Protein AF-A0A951ACQ2-F1 (afdb_monomer)

Sequence (266 aa):
MRLAGVAEAKELLHEEIKTLSSIRRDLLEQYFRAQEPIERFRLKRDLDELAGQLRQIHVGRKALDYVEETQPSSTLPAISAHWLDKFNELARASNEPWREELLARALAQEARSPGSVVPRALWFLGTFEKHIFEAFSTLLDLSCFVGGPLMIPKSGSYIKIPIPGKGPLAIGNLIHQLQDVALIAHAVGSFRMLRKGQPHKISYHKLRAEVTFTDRDYDAYGLLYTSVGLSISRFYQPTENPLGRRICDEFIASLEKIPNCKVKRL

Mean predicted aligned error: 6.13 Å

pLDDT: mean 90.5, std 9.64, range [40.88, 97.69]

Solvent-accessible surface area (backbone atoms only — not comparable to full-atom values): 14537 Å² total; per-residue (Å²): 115,62,68,54,50,53,50,50,49,47,50,52,50,48,52,49,50,51,53,54,52,50,53,48,52,54,49,51,54,47,43,73,67,49,81,50,69,68,58,34,52,52,43,50,53,54,50,53,52,51,53,19,52,50,38,28,50,50,3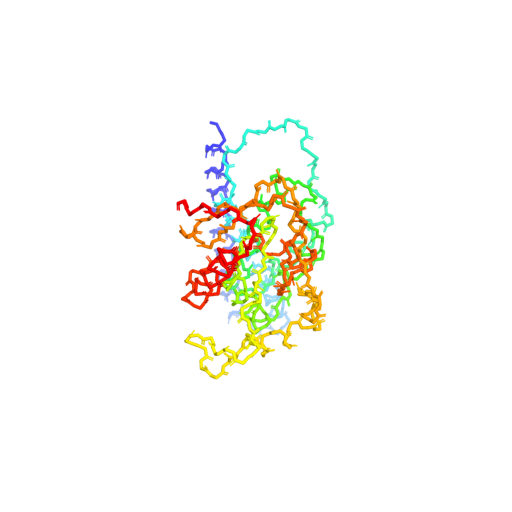0,55,52,53,11,63,77,62,56,70,97,66,83,77,70,96,76,72,66,76,68,55,65,70,57,51,52,52,48,49,58,46,38,30,44,96,65,55,74,72,40,40,52,35,50,10,42,46,52,24,47,26,73,74,37,50,81,70,61,49,69,70,39,55,48,48,58,62,64,58,51,68,70,56,48,53,37,50,50,54,52,50,23,35,32,24,34,57,65,56,71,63,28,36,63,62,70,73,74,51,50,73,40,62,39,88,96,53,68,88,44,21,51,39,57,38,51,61,68,36,55,89,71,53,35,48,42,63,62,84,83,32,61,44,78,45,56,45,77,41,80,27,52,33,37,45,95,84,49,37,34,40,37,32,28,69,82,50,66,42,75,50,42,22,39,39,54,24,76,54,28,56,59,46,51,71,52,54,78,73,52,95,35,76,66,20,52,48,45,48,50,53,43,53,57,54,46,62,70,3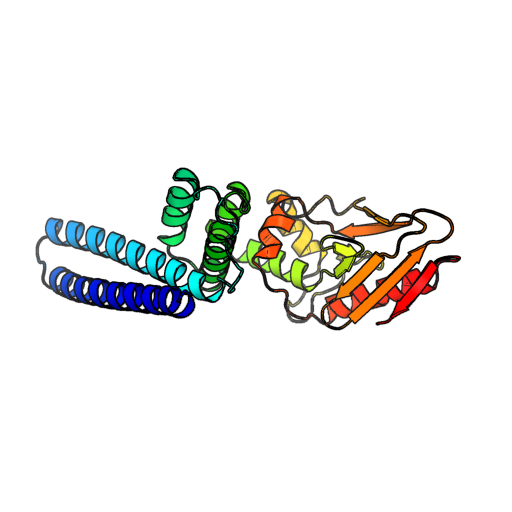9,84,62,39,49,70,45,81,99

Radius of gyration: 23.4 Å; Cα contacts (8 Å, |Δi|>4): 360; chains: 1; bounding box: 51×32×77 Å

Secondary structure (DSSP, 8-state):
-HHHHHHHHHHHHHHHHHHHHHHHHHHHHHHHH--SHHHHHHHHHHHHHHHHHHHHHHHHHHHTTS---PPPPTTPPPPPHHHHHHHHHHHHS---HHHHHHHHHHHHHHHHSTT-S-HHHHHHHHH--HHHHHHHHHHHHT-EEESSSEEEE--S-GGGPBPTTSTT-BHHHHHHHHGGGT-B--TTT-EEEE-TTSEEEEEETTEEEEEEESSS-EEEEEEEB-HHHHHHHTTS-PPP-HHHHHHHHHHHHHHHTSTTEEEEE-

Foldseek 3Di:
DVVCVLVVVLVVLVVVLVVLVVVLVVLVVVLVVDPDPVSVVVSVVVNLVSLLVSQLSVLQSLLSVVQDPDDDPPDADDADPVLVVLLSVLSSDPDDPVLSLLSSVLVNVCVRHPPLQPSLLSVCSSDDDPVLVVLLLLVLLLWKAKLHFTWQFDPDPQLQPDFPPPPRDGNVNSCVSCVVVQFKDDLPPDWDKDAAPDWGWIDDVVWIKIKHAHPGIDTGRGIGTDPSNRSSSVSDDHDHGPNSVVSSVSSLVVQVPDPRMDMDID

Structure (mmCIF, N/CA/C/O backbone):
data_AF-A0A951ACQ2-F1
#
_entry.id   AF-A0A951ACQ2-F1
#
loop_
_atom_site.group_PDB
_atom_site.id
_atom_site.type_symbol
_atom_site.label_atom_id
_atom_site.label_alt_id
_atom_site.label_comp_id
_atom_site.label_asym_id
_atom_site.label_entity_id
_atom_site.label_seq_id
_atom_site.pdbx_PDB_ins_code
_atom_site.Cartn_x
_atom_site.Cartn_y
_atom_site.Cartn_z
_atom_site.occupancy
_atom_site.B_iso_or_equiv
_atom_site.auth_seq_id
_atom_site.auth_comp_id
_atom_site.auth_asym_id
_atom_site.auth_atom_id
_atom_site.pdbx_PDB_model_num
ATOM 1 N N . MET A 1 1 ? -25.597 16.914 -6.050 1.00 40.88 1 MET A N 1
ATOM 2 C CA . MET A 1 1 ? -26.367 15.866 -5.338 1.00 40.88 1 MET A CA 1
ATOM 3 C C . MET A 1 1 ? -25.491 14.832 -4.616 1.00 40.88 1 MET A C 1
ATOM 5 O O . MET A 1 1 ? -25.778 14.587 -3.461 1.00 40.88 1 MET A O 1
ATOM 9 N N . ARG A 1 2 ? -24.412 14.256 -5.186 1.00 49.88 2 ARG A N 1
ATOM 10 C CA . ARG A 1 2 ? -23.533 13.314 -4.438 1.00 49.88 2 ARG A CA 1
ATOM 11 C C . ARG A 1 2 ? -22.438 13.945 -3.574 1.00 49.88 2 ARG A C 1
ATOM 13 O O . ARG A 1 2 ? -22.100 13.344 -2.572 1.00 49.88 2 ARG A O 1
ATOM 20 N N . LEU A 1 3 ? -21.929 15.139 -3.895 1.00 50.59 3 LEU A N 1
ATOM 21 C CA . LEU A 1 3 ? -21.111 15.906 -2.939 1.00 50.59 3 LEU A CA 1
ATOM 22 C C . LEU A 1 3 ? -21.900 16.219 -1.670 1.00 50.59 3 LEU A C 1
ATOM 24 O O . LEU A 1 3 ? -21.364 16.089 -0.579 1.00 50.59 3 LEU A O 1
ATOM 28 N N . ALA A 1 4 ? -23.186 16.546 -1.837 1.00 58.28 4 ALA A N 1
ATOM 29 C CA . ALA A 1 4 ? -24.122 16.627 -0.728 1.00 58.28 4 ALA A CA 1
ATOM 30 C C . ALA A 1 4 ? -24.216 15.263 -0.031 1.00 58.28 4 ALA A C 1
ATOM 32 O O . ALA A 1 4 ? -23.920 15.211 1.141 1.00 58.28 4 ALA A O 1
ATOM 33 N N . GLY A 1 5 ? -24.409 14.146 -0.745 1.00 73.62 5 GLY A N 1
ATOM 34 C CA . GLY A 1 5 ? -24.432 12.805 -0.132 1.00 73.62 5 GLY A CA 1
ATOM 35 C C . GLY A 1 5 ? -23.143 12.340 0.580 1.00 73.62 5 GLY A C 1
ATOM 36 O O . GLY A 1 5 ? -23.228 11.685 1.611 1.00 73.62 5 GLY A O 1
ATOM 37 N N . VAL A 1 6 ? -21.943 12.659 0.077 1.00 79.00 6 VAL A N 1
ATOM 38 C CA . VAL A 1 6 ? -20.662 12.329 0.737 1.00 79.00 6 VAL A CA 1
ATOM 39 C C . VAL A 1 6 ? -20.408 13.271 1.910 1.00 79.00 6 VAL A C 1
ATOM 41 O O . VAL A 1 6 ? -19.942 12.816 2.949 1.00 79.00 6 VAL A O 1
ATOM 44 N N . ALA A 1 7 ? -20.726 14.561 1.774 1.00 80.12 7 ALA A N 1
ATOM 45 C CA . ALA A 1 7 ? -20.663 15.510 2.881 1.00 80.12 7 ALA A CA 1
ATOM 46 C C . ALA A 1 7 ? -21.677 15.145 3.976 1.00 80.12 7 ALA A C 1
ATOM 48 O O . ALA A 1 7 ? -21.301 15.053 5.133 1.00 80.12 7 ALA A O 1
ATOM 49 N N . GLU A 1 8 ? -22.915 14.822 3.610 1.00 83.50 8 GLU A N 1
ATOM 50 C CA . GLU A 1 8 ? -23.967 14.306 4.489 1.00 83.50 8 GLU A CA 1
ATOM 51 C C . GLU A 1 8 ? -23.518 13.011 5.165 1.00 83.50 8 GLU A C 1
ATOM 53 O O . GLU A 1 8 ? -23.636 12.893 6.376 1.00 83.50 8 GLU A O 1
ATOM 58 N N . ALA A 1 9 ? -22.927 12.060 4.433 1.00 84.56 9 ALA A N 1
ATOM 59 C CA . ALA A 1 9 ? -22.377 10.845 5.032 1.00 84.56 9 ALA A CA 1
ATOM 60 C C . ALA A 1 9 ? -21.224 11.148 6.003 1.00 84.56 9 ALA A C 1
ATOM 62 O O . ALA A 1 9 ? -21.146 10.536 7.067 1.00 84.56 9 ALA A O 1
ATOM 63 N N . LYS A 1 10 ? -20.340 12.102 5.678 1.00 86.50 10 LYS A N 1
ATOM 64 C CA . LYS A 1 10 ? -19.275 12.551 6.588 1.00 86.50 10 LYS A CA 1
ATOM 65 C C . LYS A 1 10 ? -19.853 13.179 7.854 1.00 86.50 10 LYS A C 1
ATOM 67 O O . LYS A 1 10 ? -19.366 12.850 8.932 1.00 86.50 10 LYS A O 1
ATOM 72 N N . GLU A 1 11 ? -20.872 14.025 7.732 1.00 88.06 11 GLU A N 1
ATOM 73 C CA . GLU A 1 11 ? -21.562 14.648 8.867 1.00 88.06 11 GLU A CA 1
ATOM 74 C C . GLU A 1 11 ? -22.292 13.604 9.720 1.00 88.06 11 GLU A C 1
ATOM 76 O O . GLU A 1 11 ? -22.114 13.580 10.933 1.00 88.06 11 GLU A O 1
ATOM 81 N N . LEU A 1 12 ? -23.019 12.664 9.107 1.00 89.69 12 LEU A N 1
ATOM 82 C CA . LEU A 1 12 ? -23.681 11.567 9.820 1.00 89.69 12 LEU A CA 1
ATOM 83 C C . LEU A 1 12 ? -22.679 10.718 10.610 1.00 89.69 12 LEU A C 1
ATOM 85 O O . LEU A 1 12 ? -22.884 10.465 11.794 1.00 89.69 12 LEU A O 1
ATOM 89 N N . LEU A 1 13 ? -21.562 10.319 9.991 1.00 89.94 13 LEU A N 1
ATOM 90 C CA . LEU A 1 13 ? -20.507 9.581 10.695 1.00 89.94 13 LEU A CA 1
ATOM 91 C C . LEU A 1 13 ? -19.829 10.437 11.773 1.00 89.94 13 LEU A C 1
ATOM 93 O O . LEU A 1 13 ? -19.365 9.904 12.778 1.00 89.94 13 LEU A O 1
ATOM 97 N N . HIS A 1 14 ? -19.741 11.754 11.582 1.00 90.38 14 HIS A N 1
ATOM 98 C CA . HIS A 1 14 ? -19.182 12.662 12.578 1.00 90.38 14 HIS A CA 1
ATOM 99 C C . HIS A 1 14 ? -20.078 12.774 13.816 1.00 90.38 14 HIS A C 1
ATOM 101 O O . HIS A 1 14 ? -19.572 12.684 14.937 1.00 90.38 14 HIS A O 1
ATO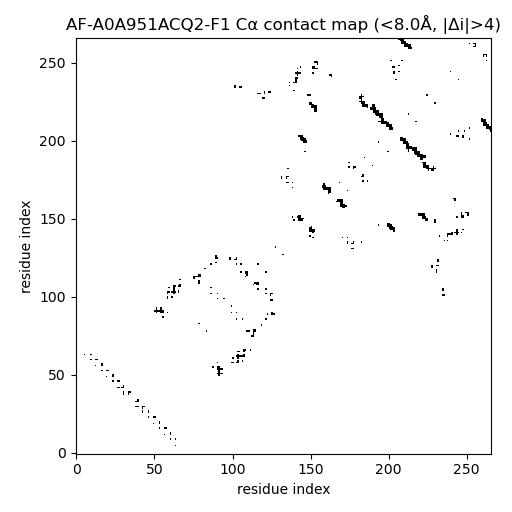M 107 N N . GLU A 1 15 ? -21.389 12.907 13.626 1.00 91.00 15 GLU A N 1
ATOM 108 C CA . GLU A 1 15 ? -22.369 12.893 14.713 1.00 91.00 15 GLU A CA 1
ATOM 109 C C . GLU A 1 15 ? -22.414 11.534 15.420 1.00 91.00 15 GLU A C 1
ATOM 111 O O . GLU A 1 15 ? -22.434 11.480 16.650 1.00 91.00 15 GLU A O 1
ATOM 116 N N . GLU A 1 16 ? -22.301 10.430 14.680 1.00 90.94 16 GLU A N 1
ATOM 117 C CA . GLU A 1 16 ? -22.199 9.092 15.272 1.00 90.94 16 GLU A CA 1
ATOM 118 C C . GLU A 1 16 ? -20.955 8.966 16.168 1.00 90.94 16 GLU A C 1
ATOM 120 O O . GLU A 1 16 ? -21.040 8.524 17.315 1.00 90.94 16 GLU A O 1
ATOM 125 N N . ILE A 1 17 ? -19.792 9.443 15.699 1.00 92.31 17 ILE A N 1
ATOM 126 C CA . ILE A 1 17 ? -18.563 9.482 16.507 1.00 92.31 17 ILE A CA 1
ATOM 127 C C . ILE A 1 17 ? -18.772 10.306 17.783 1.00 92.31 17 ILE A C 1
ATOM 129 O O . ILE A 1 17 ? -18.294 9.895 18.844 1.00 92.31 17 ILE A O 1
ATOM 133 N N . LYS A 1 18 ? -19.461 11.455 17.714 1.00 92.94 18 LYS A N 1
ATOM 134 C CA . LYS A 1 18 ? -19.750 12.285 18.897 1.00 92.94 18 LYS A CA 1
ATOM 135 C C . LYS A 1 18 ? -20.635 11.545 19.892 1.00 92.94 18 LYS A C 1
ATOM 137 O O . LYS A 1 18 ? -20.284 11.487 21.072 1.00 92.94 18 LYS A O 1
ATOM 142 N N . THR A 1 19 ? -21.726 10.945 19.421 1.00 9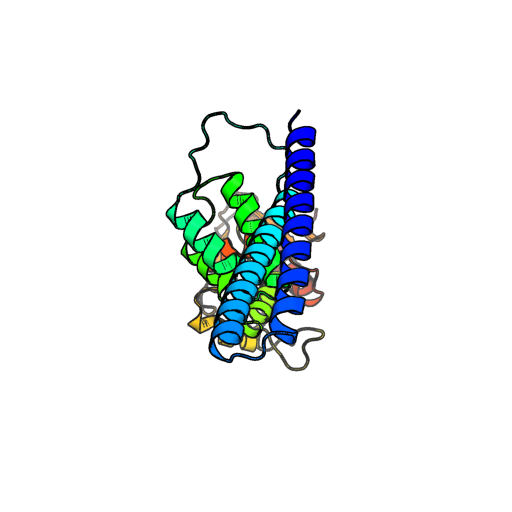4.25 19 THR A N 1
ATOM 143 C CA . THR A 1 19 ? -22.655 10.169 20.252 1.00 94.25 19 THR A CA 1
ATOM 144 C C . THR A 1 19 ? -21.933 9.027 20.960 1.00 94.25 19 THR A C 1
ATOM 146 O O . THR A 1 19 ? -21.958 8.945 22.189 1.00 94.25 19 THR A O 1
ATOM 149 N N . LEU A 1 20 ? -21.193 8.200 20.217 1.00 92.56 20 LEU A N 1
ATOM 150 C CA . LEU A 1 20 ? -20.440 7.079 20.784 1.00 92.56 20 LEU A CA 1
ATOM 151 C C . LEU A 1 20 ? -19.325 7.546 21.731 1.00 92.56 20 LEU A C 1
ATOM 153 O O . LEU A 1 20 ? -19.064 6.906 22.750 1.00 92.56 20 LEU A O 1
ATOM 157 N N . SER A 1 21 ? -18.689 8.687 21.451 1.00 91.81 21 SER A N 1
ATOM 158 C CA . SER A 1 21 ? -17.691 9.276 22.354 1.00 91.81 21 SER A CA 1
ATOM 159 C C . SER A 1 21 ? -18.312 9.757 23.667 1.00 91.81 21 SER A C 1
ATOM 161 O O . SER A 1 21 ? -17.690 9.600 24.719 1.00 91.81 21 SER A O 1
ATOM 163 N N . SER A 1 22 ? -19.536 10.296 23.630 1.00 94.31 22 SER A N 1
ATOM 164 C CA . SER A 1 22 ? -20.279 10.660 24.842 1.00 94.31 22 SER A CA 1
ATOM 165 C C . SER A 1 22 ? -20.631 9.422 25.662 1.00 94.31 22 SER A C 1
ATOM 167 O O . SER A 1 22 ? -20.295 9.368 26.841 1.00 94.31 22 SER A O 1
ATOM 169 N N . ILE A 1 23 ? -21.202 8.392 25.025 1.00 94.38 23 ILE A N 1
ATOM 170 C CA . ILE A 1 23 ? -21.530 7.116 25.684 1.00 94.38 23 ILE A CA 1
ATOM 171 C C . ILE A 1 23 ? -20.279 6.517 26.339 1.00 94.38 23 ILE A C 1
ATOM 173 O O . ILE A 1 23 ? -20.321 6.053 27.477 1.00 94.38 23 ILE A O 1
ATOM 177 N N . ARG A 1 24 ? -19.129 6.577 25.655 1.00 92.88 24 ARG A N 1
ATOM 178 C CA . ARG A 1 24 ? -17.855 6.085 26.191 1.00 92.88 24 ARG A CA 1
ATOM 179 C C . ARG A 1 24 ? -17.435 6.825 27.454 1.00 92.88 24 ARG A C 1
ATOM 181 O O . ARG A 1 24 ? -16.946 6.192 28.386 1.00 92.88 24 ARG A O 1
ATOM 188 N N . ARG A 1 25 ? -17.579 8.151 27.480 1.00 94.12 25 ARG A N 1
ATOM 189 C CA . ARG A 1 25 ? -17.263 8.959 28.663 1.00 94.12 25 ARG A CA 1
ATOM 190 C C . ARG A 1 25 ? -18.151 8.556 29.839 1.00 94.12 25 ARG A C 1
ATOM 192 O O . ARG A 1 25 ? -17.630 8.327 30.926 1.00 94.12 25 ARG A O 1
ATOM 199 N N . ASP A 1 26 ? -19.444 8.385 29.597 1.00 95.44 26 ASP A N 1
ATOM 200 C CA . ASP A 1 26 ? -20.405 8.019 30.638 1.00 95.44 26 ASP A CA 1
ATOM 201 C C . ASP A 1 26 ? -20.116 6.608 31.193 1.00 95.44 26 ASP A C 1
ATOM 203 O O . ASP A 1 26 ? -20.122 6.399 32.408 1.00 95.44 26 ASP A O 1
ATOM 207 N N . LEU A 1 27 ? -19.760 5.648 30.330 1.00 93.81 27 LEU A N 1
ATOM 208 C CA . LEU A 1 27 ? -19.328 4.304 30.741 1.00 93.81 27 LEU A CA 1
ATOM 209 C C . LEU A 1 27 ? -18.000 4.311 31.513 1.00 93.81 27 LEU A C 1
ATOM 211 O O . LEU A 1 27 ? -17.831 3.529 32.448 1.00 93.81 27 LEU A O 1
ATOM 215 N N . LEU A 1 28 ? -17.055 5.188 31.157 1.00 93.69 28 LEU A N 1
ATOM 216 C CA . LEU A 1 28 ? -15.807 5.351 31.912 1.00 93.69 28 LEU A CA 1
ATOM 217 C C . LEU A 1 28 ? -16.083 5.862 33.327 1.00 93.69 28 LEU A C 1
ATOM 219 O O . LEU A 1 28 ? -15.511 5.344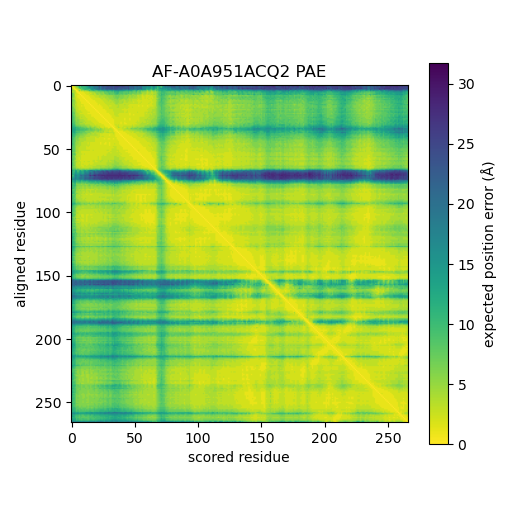 34.285 1.00 93.69 28 LEU A O 1
ATOM 223 N N . GLU A 1 29 ? -16.976 6.840 33.477 1.00 94.88 29 GLU A N 1
ATOM 224 C CA . GLU A 1 29 ? -17.381 7.332 34.796 1.00 94.88 29 GLU A CA 1
ATOM 225 C C . GLU A 1 29 ? -18.026 6.228 35.640 1.00 94.88 29 GLU A C 1
ATOM 227 O O . GLU A 1 29 ? -17.681 6.074 36.814 1.00 94.88 29 GLU A O 1
ATOM 232 N N . GLN A 1 30 ? -18.911 5.424 35.042 1.00 94.50 30 GLN A N 1
ATOM 233 C CA . GLN A 1 30 ? -19.509 4.261 35.706 1.00 94.50 30 GLN A CA 1
ATOM 234 C C . GLN A 1 30 ? -18.441 3.244 36.124 1.00 94.50 30 GLN A C 1
ATOM 236 O O . GLN A 1 30 ? -18.437 2.794 37.267 1.00 94.50 30 GLN A O 1
ATOM 241 N N . TYR A 1 31 ? -17.476 2.947 35.248 1.00 93.38 31 TYR A N 1
ATOM 242 C CA . TYR A 1 31 ? -16.394 1.999 35.526 1.00 93.38 31 TYR A CA 1
ATOM 243 C C . TYR A 1 31 ? -15.546 2.405 36.738 1.00 93.38 31 TYR A C 1
ATOM 245 O O . TYR A 1 31 ? -15.218 1.559 37.573 1.00 93.38 31 TYR A O 1
ATOM 253 N N . PHE A 1 32 ? -15.213 3.694 36.873 1.00 93.38 32 PHE A N 1
ATOM 254 C CA . PHE A 1 32 ? -14.439 4.186 38.018 1.00 93.38 32 PHE A CA 1
ATOM 255 C C . PHE A 1 32 ? -15.240 4.224 39.325 1.00 93.38 32 PHE A C 1
ATOM 257 O O . PHE A 1 32 ? -14.650 4.104 40.399 1.00 93.38 32 PHE A O 1
ATOM 264 N N . ARG A 1 33 ? -16.569 4.372 39.249 1.00 94.81 33 ARG A N 1
ATOM 265 C CA . ARG A 1 33 ? -17.464 4.367 40.418 1.00 94.81 33 ARG A CA 1
ATOM 266 C C . ARG A 1 33 ? -17.860 2.962 40.868 1.00 94.81 33 ARG A C 1
ATOM 268 O O . ARG A 1 33 ? -18.130 2.776 42.052 1.00 94.81 33 ARG A O 1
ATOM 275 N N . ALA A 1 34 ? -17.874 1.992 39.955 1.00 93.12 34 ALA A N 1
ATOM 276 C CA . ALA A 1 34 ? -18.223 0.608 40.247 1.00 93.12 34 ALA A CA 1
ATOM 277 C C . ALA A 1 34 ? -17.308 0.043 41.341 1.00 93.12 34 ALA A C 1
ATOM 279 O O . ALA A 1 34 ? -16.076 0.111 41.245 1.00 93.12 34 ALA A O 1
ATOM 280 N N . GLN A 1 35 ? -17.907 -0.518 42.389 1.00 91.00 35 GLN A N 1
ATOM 281 C CA . GLN A 1 35 ? -17.183 -1.172 43.483 1.00 91.00 35 GLN A CA 1
ATOM 282 C C . GLN A 1 35 ? -17.117 -2.690 43.282 1.00 91.00 35 GLN A C 1
ATOM 284 O O . GLN A 1 35 ? -16.157 -3.327 43.717 1.00 91.00 35 GLN A O 1
ATOM 289 N N . GLU A 1 36 ? -18.093 -3.265 42.574 1.00 95.56 36 GLU A N 1
ATOM 290 C CA . GLU A 1 36 ? -18.172 -4.703 42.348 1.00 95.56 36 GLU A CA 1
ATOM 291 C C . GLU A 1 36 ? -17.255 -5.171 41.200 1.00 95.56 36 GLU A C 1
ATOM 293 O O . GLU A 1 36 ? -17.288 -4.613 40.096 1.00 95.56 36 GLU A O 1
ATOM 298 N N . PRO A 1 37 ? -16.468 -6.248 41.392 1.00 92.00 37 PRO A N 1
ATOM 299 C CA . PRO A 1 37 ? -15.590 -6.778 40.346 1.00 92.00 37 PRO A CA 1
ATOM 300 C C . PRO A 1 37 ? -16.324 -7.241 39.079 1.00 92.00 37 PRO A C 1
ATOM 302 O O . PRO A 1 37 ? -15.811 -7.075 37.972 1.00 92.00 37 PRO A O 1
ATOM 305 N N . ILE A 1 38 ? -17.523 -7.815 39.226 1.00 93.81 38 ILE A N 1
ATOM 306 C CA . ILE A 1 38 ? -18.322 -8.329 38.101 1.00 93.81 38 ILE A CA 1
ATOM 307 C C . ILE A 1 38 ? -18.826 -7.174 37.230 1.00 93.81 38 ILE A C 1
ATOM 309 O O . ILE A 1 38 ? -18.759 -7.248 36.002 1.00 93.81 38 ILE A O 1
ATOM 313 N N . GLU A 1 39 ? -19.295 -6.097 37.858 1.00 93.00 39 GLU A N 1
ATOM 314 C CA . GLU A 1 39 ? -19.740 -4.886 37.171 1.00 93.00 39 GLU A CA 1
ATOM 315 C C . GLU A 1 39 ? -18.584 -4.234 36.405 1.00 93.00 39 GLU A C 1
ATOM 317 O O . GLU A 1 39 ? -18.705 -3.972 35.208 1.00 93.00 39 GLU A O 1
ATOM 322 N N . ARG A 1 40 ? -17.414 -4.090 37.045 1.00 92.56 40 ARG A N 1
ATOM 323 C CA . ARG A 1 40 ? -16.198 -3.594 36.377 1.00 92.56 40 ARG A CA 1
ATOM 324 C C . ARG A 1 40 ? -15.817 -4.428 35.161 1.00 92.56 40 ARG A C 1
ATOM 326 O O . ARG A 1 40 ? -15.422 -3.870 34.141 1.00 92.56 40 ARG A O 1
ATOM 333 N N . PHE A 1 41 ? -15.924 -5.753 35.251 1.00 94.19 41 PHE A N 1
ATOM 334 C CA . PHE A 1 41 ? -15.612 -6.636 34.129 1.00 94.19 41 PHE A CA 1
ATOM 335 C C . PHE A 1 41 ? -16.563 -6.421 32.942 1.00 94.19 41 PHE A C 1
ATOM 337 O O . PHE A 1 41 ? -16.102 -6.322 31.805 1.00 94.19 41 PHE A O 1
ATOM 344 N N . ARG A 1 42 ? -17.874 -6.299 33.196 1.00 95.19 42 ARG A N 1
ATOM 345 C CA . ARG A 1 42 ? -18.873 -6.007 32.151 1.00 95.19 42 ARG A CA 1
ATOM 346 C C . ARG A 1 42 ? -18.620 -4.649 31.500 1.00 95.19 42 ARG A C 1
ATOM 348 O O . ARG A 1 42 ? -18.482 -4.587 30.285 1.00 95.19 42 ARG A O 1
ATOM 355 N N . LEU A 1 43 ? -18.446 -3.603 32.308 1.00 94.69 43 LEU A N 1
ATOM 356 C CA . LEU A 1 43 ? -18.164 -2.250 31.823 1.00 94.69 43 LEU A CA 1
ATOM 357 C C . LEU A 1 43 ? -16.873 -2.189 31.001 1.00 94.69 43 LEU A C 1
ATOM 359 O O . LEU A 1 43 ? -16.829 -1.518 29.976 1.00 94.69 43 LEU A O 1
ATOM 363 N N . LYS A 1 44 ? -15.830 -2.925 31.403 1.00 94.12 44 LYS A N 1
ATOM 364 C CA . LYS A 1 44 ? -14.591 -3.024 30.624 1.00 94.12 44 LYS A CA 1
ATOM 365 C C . LYS A 1 44 ? -14.832 -3.635 29.242 1.00 94.12 44 LYS A C 1
ATOM 367 O O . LYS A 1 44 ? -14.360 -3.084 28.255 1.00 94.12 44 LYS A O 1
ATOM 372 N N . ARG A 1 45 ? -15.579 -4.741 29.164 1.00 95.50 45 ARG A N 1
ATOM 373 C CA . ARG A 1 45 ? -15.939 -5.372 27.885 1.00 95.50 45 ARG A CA 1
ATOM 374 C C . ARG A 1 45 ? -16.718 -4.404 26.991 1.00 95.50 45 ARG A C 1
ATOM 376 O O . ARG A 1 45 ? -16.396 -4.283 25.815 1.00 95.50 45 ARG A O 1
ATOM 383 N N . ASP A 1 46 ? -17.705 -3.712 27.552 1.00 95.56 46 ASP A N 1
ATOM 384 C CA . ASP A 1 46 ? -18.552 -2.785 26.798 1.00 95.56 46 ASP A CA 1
ATOM 385 C C . ASP A 1 46 ? -17.737 -1.568 26.305 1.00 95.56 46 ASP A C 1
ATOM 387 O O . ASP A 1 46 ? -17.893 -1.121 25.168 1.00 95.56 46 ASP A O 1
ATOM 391 N N . LEU A 1 47 ? -16.784 -1.079 27.112 1.00 95.06 47 LEU A N 1
ATOM 392 C CA . LEU A 1 47 ? -15.815 -0.053 26.708 1.00 95.06 47 LEU A CA 1
ATOM 393 C C . LEU A 1 47 ? -14.897 -0.521 25.571 1.00 95.06 47 LEU A C 1
ATOM 395 O O . LEU A 1 47 ? -14.620 0.259 24.656 1.00 95.06 47 LEU A O 1
ATOM 399 N N . ASP A 1 48 ? -14.421 -1.767 25.620 1.00 93.75 48 ASP A N 1
ATOM 400 C CA . ASP A 1 48 ? -13.568 -2.348 24.579 1.00 93.75 48 ASP A CA 1
ATOM 401 C C . ASP A 1 48 ? -14.337 -2.516 23.255 1.00 93.75 48 ASP A C 1
ATOM 403 O O . ASP A 1 48 ? -13.810 -2.190 22.184 1.00 93.75 48 ASP A O 1
ATOM 407 N N . GLU A 1 49 ? -15.600 -2.952 23.321 1.00 94.94 49 GLU A N 1
ATOM 408 C CA . GLU A 1 49 ? -16.498 -3.053 22.167 1.00 94.94 49 GLU A CA 1
ATOM 409 C C . GLU A 1 49 ? -16.754 -1.680 21.534 1.00 94.94 49 GLU A C 1
ATOM 411 O O . GLU A 1 49 ? -16.546 -1.499 20.329 1.00 94.94 49 GLU A O 1
ATOM 416 N N . LEU A 1 50 ? -17.119 -0.692 22.353 1.00 94.94 50 LEU A N 1
ATOM 417 C CA . LEU A 1 50 ? -17.377 0.674 21.909 1.00 94.94 50 LEU A CA 1
ATOM 418 C C . LEU A 1 50 ? -16.127 1.323 21.302 1.00 94.94 50 LEU A C 1
ATOM 420 O O . LEU A 1 50 ? -16.199 2.008 20.281 1.00 94.94 50 LEU A O 1
ATOM 424 N N . ALA A 1 51 ? -14.954 1.076 21.889 1.00 93.56 51 ALA A N 1
ATOM 425 C CA . ALA A 1 51 ? -13.688 1.530 21.327 1.00 93.56 51 ALA A CA 1
ATOM 426 C C . ALA A 1 51 ? -13.410 0.887 19.957 1.00 93.56 51 ALA A C 1
ATOM 428 O O . ALA A 1 51 ? -12.897 1.560 19.063 1.00 93.56 51 ALA A O 1
ATOM 429 N N . GLY A 1 52 ? -13.763 -0.389 19.773 1.00 94.62 52 GLY A N 1
ATOM 430 C CA . GLY A 1 52 ? -13.707 -1.063 18.476 1.00 94.62 52 GLY A CA 1
ATOM 431 C C . GLY A 1 52 ? -14.608 -0.402 17.438 1.00 94.62 52 GLY A C 1
ATOM 432 O O . GLY A 1 52 ? -14.133 -0.050 16.359 1.00 94.62 52 GLY A O 1
ATOM 433 N N . GLN A 1 53 ? -15.880 -0.181 17.774 1.00 94.25 53 GLN A N 1
ATOM 434 C CA . GLN A 1 53 ? -16.849 0.474 16.886 1.00 94.25 53 GLN A CA 1
ATOM 435 C C . GLN A 1 53 ? -16.385 1.878 16.470 1.00 94.25 53 GLN A C 1
ATOM 437 O O . GLN A 1 53 ? -16.394 2.208 15.285 1.00 94.25 53 GLN A O 1
ATOM 442 N N . LEU A 1 54 ? -15.879 2.675 17.419 1.00 94.00 54 LEU A N 1
ATOM 443 C CA . LEU A 1 54 ? -15.311 3.996 17.136 1.00 94.00 54 LEU A CA 1
ATOM 444 C C . LEU A 1 54 ? -14.153 3.933 16.128 1.00 94.00 54 LEU A C 1
ATOM 446 O O . LEU A 1 54 ? -14.106 4.749 15.207 1.00 94.00 54 LEU A O 1
ATOM 450 N N . ARG A 1 55 ? -13.238 2.962 16.263 1.00 94.88 55 ARG A N 1
ATOM 451 C CA . ARG A 1 55 ? -12.126 2.773 15.310 1.00 94.88 55 ARG A CA 1
ATOM 452 C C . ARG A 1 55 ? -12.627 2.400 13.918 1.00 94.88 55 ARG A C 1
ATOM 454 O O . ARG A 1 55 ? -12.202 3.002 12.935 1.00 94.88 55 ARG A O 1
ATOM 461 N N . GLN A 1 56 ? -13.582 1.479 13.829 1.00 95.75 56 GLN A N 1
ATOM 462 C CA . GLN A 1 56 ? -14.192 1.088 12.557 1.00 95.75 56 GLN A CA 1
ATOM 463 C C . GLN A 1 56 ? -14.839 2.283 11.845 1.00 95.75 56 GLN A C 1
ATOM 465 O O . GLN A 1 56 ? -14.583 2.510 10.661 1.00 95.75 56 GLN A O 1
ATOM 470 N N . ILE A 1 57 ? -15.639 3.072 12.569 1.00 93.50 57 ILE A N 1
ATOM 471 C CA . ILE A 1 57 ? -16.296 4.268 12.028 1.00 93.50 57 ILE A CA 1
ATOM 472 C C . ILE A 1 57 ? -15.255 5.305 11.601 1.00 93.50 57 ILE A C 1
ATOM 474 O O . ILE A 1 57 ? -15.415 5.938 10.559 1.00 93.50 57 ILE A O 1
ATOM 478 N N . HIS A 1 58 ? -14.158 5.450 12.350 1.00 93.25 58 HIS A N 1
ATOM 479 C CA . HIS A 1 58 ? -13.069 6.352 11.986 1.00 93.25 58 HIS A CA 1
ATOM 480 C C . HIS A 1 58 ? -12.436 5.982 10.638 1.00 93.25 58 HIS A C 1
ATOM 482 O O . HIS A 1 58 ? -12.306 6.843 9.765 1.00 93.25 58 HIS A O 1
ATOM 488 N N . VAL A 1 59 ? -12.111 4.701 10.428 1.00 94.69 59 VAL A N 1
ATOM 489 C CA . VAL A 1 59 ? -11.590 4.211 9.140 1.00 94.69 59 VAL A CA 1
ATOM 490 C C . VAL A 1 59 ? -12.622 4.412 8.024 1.00 94.69 59 VAL A C 1
ATOM 492 O O . VAL A 1 59 ? -12.266 4.864 6.936 1.00 94.69 59 VAL A O 1
ATOM 495 N N . GLY A 1 60 ? -13.903 4.138 8.295 1.00 93.31 60 GLY A N 1
ATOM 496 C CA . GLY A 1 60 ? -15.001 4.356 7.348 1.00 93.31 60 GLY A CA 1
ATOM 497 C C . GLY A 1 60 ? -15.145 5.818 6.921 1.00 93.31 60 GLY A C 1
ATOM 498 O O . GLY A 1 60 ? -15.194 6.117 5.730 1.00 93.31 60 GLY A O 1
ATOM 499 N N . ARG A 1 61 ? -15.122 6.749 7.880 1.00 93.25 61 ARG A N 1
ATOM 500 C CA . ARG A 1 61 ? -15.131 8.193 7.614 1.00 93.25 61 ARG A CA 1
ATOM 501 C C . ARG A 1 61 ? -13.934 8.596 6.760 1.00 93.25 61 ARG A C 1
ATOM 503 O O . ARG A 1 61 ? -14.102 9.329 5.791 1.00 93.25 61 ARG A O 1
ATOM 510 N N . LYS A 1 62 ? -12.742 8.109 7.105 1.00 93.31 62 LYS A N 1
ATOM 511 C CA . LYS A 1 62 ? -11.503 8.396 6.375 1.00 93.31 62 LYS A CA 1
ATOM 512 C C . LYS A 1 62 ? -11.543 7.858 4.941 1.00 93.31 62 LYS A C 1
ATOM 514 O O . LYS A 1 62 ? -11.022 8.489 4.030 1.00 93.31 62 LYS A O 1
ATOM 519 N N . ALA A 1 63 ? -12.214 6.731 4.700 1.00 93.25 63 ALA A N 1
ATOM 520 C CA . ALA A 1 63 ? -12.397 6.198 3.351 1.00 93.25 63 ALA A CA 1
ATOM 521 C C . ALA A 1 63 ? -13.134 7.184 2.427 1.00 93.25 63 ALA A C 1
ATOM 523 O O . ALA A 1 63 ? -12.817 7.262 1.240 1.00 93.25 63 ALA A O 1
ATOM 524 N N . LEU A 1 64 ? -14.053 7.994 2.969 1.00 91.12 64 LEU A N 1
ATOM 525 C CA . LEU A 1 64 ? -14.773 9.028 2.216 1.00 91.12 64 LEU A CA 1
ATOM 526 C C . LEU A 1 64 ? -13.863 10.158 1.705 1.00 91.12 64 LEU A C 1
ATOM 528 O O . LEU A 1 64 ? -14.298 10.945 0.867 1.00 91.12 64 LEU A O 1
ATOM 532 N N . ASP A 1 65 ? -12.619 10.261 2.179 1.00 90.19 65 ASP A N 1
ATOM 533 C CA . ASP A 1 65 ? -11.629 11.198 1.636 1.00 90.19 65 ASP A CA 1
ATOM 534 C C . ASP A 1 65 ? -11.020 10.706 0.307 1.00 90.19 65 ASP A C 1
ATOM 536 O O . ASP A 1 65 ? -10.490 11.513 -0.453 1.00 90.19 65 ASP A O 1
ATOM 540 N N . TYR A 1 66 ? -11.138 9.410 -0.015 1.00 89.38 66 TYR A N 1
ATOM 541 C CA . TYR A 1 66 ? -10.582 8.796 -1.237 1.00 89.38 66 TYR A CA 1
ATOM 542 C C . TYR A 1 66 ? -11.638 8.404 -2.273 1.00 89.38 66 TYR A C 1
ATOM 544 O O . TYR A 1 66 ? -11.305 7.881 -3.342 1.00 89.38 66 TYR A O 1
ATOM 552 N N . VAL A 1 67 ? -12.918 8.619 -1.971 1.00 83.75 67 VAL A N 1
ATOM 553 C CA . VAL A 1 67 ? -13.995 8.421 -2.941 1.00 83.75 67 VAL A CA 1
ATOM 554 C C . VAL A 1 67 ? -14.001 9.624 -3.885 1.00 83.75 67 VAL A C 1
ATOM 556 O O . VAL A 1 67 ? -14.611 10.651 -3.606 1.00 83.75 67 VAL A O 1
ATOM 559 N N . GLU A 1 68 ? -13.275 9.509 -4.998 1.00 68.25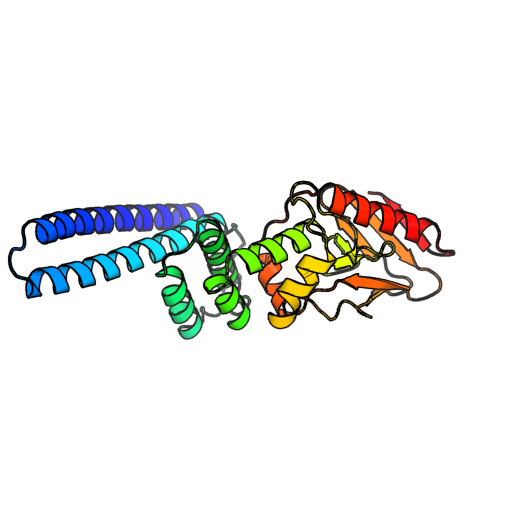 68 GLU A N 1
ATOM 560 C CA . GLU A 1 68 ? -13.338 10.482 -6.095 1.00 68.25 68 GLU A CA 1
ATOM 561 C C . GLU A 1 68 ? -14.736 10.502 -6.742 1.00 68.25 68 GLU A C 1
ATOM 563 O O . GLU A 1 68 ? -15.427 9.480 -6.803 1.00 68.25 68 GLU A O 1
ATOM 568 N N . GLU A 1 69 ? -15.139 11.656 -7.282 1.00 56.44 69 GLU A N 1
ATOM 569 C CA . GLU A 1 69 ? -16.385 11.845 -8.037 1.00 56.44 69 GLU A CA 1
ATOM 570 C C . GLU A 1 69 ? -16.332 11.149 -9.407 1.00 56.44 69 GLU A C 1
ATOM 572 O O . GLU A 1 69 ? -16.259 11.786 -10.454 1.00 56.44 69 GLU A O 1
ATOM 577 N N . THR A 1 70 ? -16.353 9.821 -9.445 1.00 51.81 70 THR A N 1
ATOM 578 C CA . THR A 1 70 ? -16.517 9.102 -10.714 1.00 51.81 70 THR A CA 1
ATOM 579 C C . THR A 1 70 ? -17.994 8.796 -10.952 1.00 51.81 70 THR A C 1
ATOM 581 O O . THR A 1 70 ? -18.707 8.354 -10.045 1.00 51.81 70 THR A O 1
ATOM 584 N N . GLN A 1 71 ? -18.480 9.064 -12.172 1.00 47.16 71 GLN A N 1
ATOM 585 C CA . GLN A 1 71 ? -19.863 8.774 -12.550 1.00 47.16 71 GLN A CA 1
ATOM 586 C C . GLN A 1 71 ? -20.169 7.283 -12.324 1.00 47.16 71 GLN A C 1
ATOM 588 O O . GLN A 1 71 ? -19.385 6.429 -12.742 1.00 47.16 71 GLN A O 1
ATOM 593 N N . PRO A 1 72 ? -21.291 6.940 -11.670 1.00 50.78 72 PRO A N 1
ATOM 594 C CA . PRO A 1 72 ? -21.681 5.553 -11.501 1.00 50.78 72 PRO A CA 1
ATOM 595 C C . PRO A 1 72 ? -22.050 4.960 -12.861 1.00 50.78 72 PRO A C 1
ATOM 597 O O . PRO A 1 72 ? -22.998 5.399 -13.508 1.00 50.78 72 PRO A O 1
ATOM 600 N N . SER A 1 73 ? -21.363 3.891 -13.244 1.00 50.81 73 SER A N 1
ATOM 601 C CA . SER A 1 73 ? -22.031 2.842 -14.005 1.00 50.81 73 SER A CA 1
ATOM 602 C C . SER A 1 73 ? -23.127 2.273 -13.096 1.00 50.81 73 SER A C 1
ATOM 604 O O . SER A 1 73 ? -22.843 1.822 -11.986 1.00 50.81 73 SER A O 1
ATOM 606 N N . SER A 1 74 ? -24.389 2.354 -13.514 1.00 54.31 74 SER A N 1
ATOM 607 C CA . SER A 1 74 ? -25.582 2.000 -12.726 1.00 54.31 74 SER A CA 1
ATOM 608 C C . SER A 1 74 ? -25.744 0.496 -12.446 1.00 54.31 74 SER A C 1
ATOM 610 O O . SER A 1 74 ? -26.827 0.051 -12.082 1.00 54.31 74 SER A O 1
ATOM 612 N N . THR A 1 75 ? -24.688 -0.299 -12.617 1.00 64.31 75 THR A N 1
ATOM 613 C CA . THR A 1 75 ? -24.712 -1.769 -12.551 1.00 64.31 75 THR A CA 1
ATOM 614 C C . THR A 1 75 ? -23.556 -2.356 -11.741 1.00 64.31 75 THR A C 1
ATOM 616 O O . THR A 1 75 ? -23.204 -3.518 -11.937 1.00 64.31 75 THR A O 1
ATOM 619 N N . LEU A 1 76 ? -22.920 -1.583 -10.853 1.00 70.81 76 LEU A N 1
ATOM 620 C CA . LEU A 1 76 ? -21.883 -2.158 -9.995 1.00 70.81 76 LEU A CA 1
ATOM 621 C C . LEU A 1 76 ? -22.506 -3.188 -9.032 1.00 70.81 76 LEU A C 1
ATOM 623 O O . LEU A 1 76 ? -23.525 -2.890 -8.403 1.00 70.81 76 LEU A O 1
ATOM 627 N N . PRO A 1 77 ? -21.923 -4.396 -8.917 1.00 81.38 77 PRO A N 1
ATOM 628 C CA . PRO A 1 77 ? -22.374 -5.389 -7.949 1.00 81.38 77 PRO A CA 1
ATOM 629 C C . PRO A 1 77 ? -22.208 -4.852 -6.523 1.00 81.38 77 PRO A C 1
ATOM 631 O O . PRO A 1 77 ? -21.385 -3.978 -6.286 1.00 81.38 77 PRO A O 1
ATOM 634 N N . ALA A 1 78 ? -22.967 -5.367 -5.559 1.00 86.31 78 ALA A N 1
ATOM 635 C CA . ALA A 1 78 ? -22.756 -5.023 -4.153 1.00 86.31 78 ALA A CA 1
ATOM 636 C C . ALA A 1 78 ? -21.421 -5.595 -3.631 1.00 86.31 78 ALA A C 1
ATOM 638 O O . ALA A 1 78 ? -20.954 -6.633 -4.107 1.00 86.31 78 ALA A O 1
ATOM 639 N N . ILE A 1 79 ? -20.825 -4.945 -2.623 1.00 90.44 79 ILE A N 1
ATOM 640 C CA . ILE A 1 79 ? -19.663 -5.497 -1.909 1.00 90.44 79 ILE A CA 1
ATOM 641 C C . ILE A 1 79 ? -20.077 -6.800 -1.218 1.00 90.44 79 ILE A C 1
ATOM 643 O O . ILE A 1 79 ? -21.144 -6.887 -0.611 1.00 90.44 79 ILE A O 1
ATOM 647 N N . SER A 1 80 ? -19.218 -7.816 -1.301 1.00 93.56 80 SER A N 1
ATOM 648 C CA . SER A 1 80 ? -19.431 -9.096 -0.624 1.00 93.56 80 SER A CA 1
ATOM 649 C C . SER A 1 80 ? -19.587 -8.910 0.890 1.00 93.56 80 SER A C 1
ATOM 651 O O . SER A 1 80 ? -18.737 -8.291 1.532 1.00 93.56 80 SER A O 1
ATOM 653 N N . ALA A 1 81 ? -20.630 -9.511 1.474 1.00 93.81 81 ALA A N 1
ATOM 654 C CA . ALA A 1 81 ? -20.871 -9.481 2.919 1.00 93.81 81 ALA A CA 1
ATOM 655 C C . ALA A 1 81 ? -19.676 -10.037 3.710 1.00 93.81 81 ALA A C 1
ATOM 657 O O . ALA A 1 81 ? -19.196 -9.390 4.633 1.00 93.81 81 ALA A O 1
ATOM 658 N N . HIS A 1 82 ? -19.101 -11.162 3.267 1.00 94.69 82 HIS A N 1
ATOM 659 C CA . HIS A 1 82 ? -17.899 -11.725 3.889 1.00 94.69 82 HIS A CA 1
ATOM 660 C C . HIS A 1 82 ? -16.729 -10.728 3.852 1.00 94.69 82 HIS A C 1
ATOM 662 O O . HIS A 1 82 ? -15.955 -10.626 4.809 1.00 94.69 82 HIS A O 1
ATOM 668 N N . TRP A 1 83 ? -16.550 -10.008 2.742 1.00 95.81 83 TRP A N 1
ATOM 669 C CA . TRP A 1 83 ? -15.475 -9.023 2.645 1.00 95.81 83 TRP A CA 1
ATOM 670 C C . TRP A 1 83 ? -15.686 -7.896 3.659 1.00 95.81 83 TRP A C 1
ATOM 672 O O . TRP A 1 83 ? -14.753 -7.553 4.383 1.00 95.81 83 TRP A O 1
ATOM 682 N N . LEU A 1 84 ? -16.917 -7.379 3.763 1.00 95.69 84 LEU A N 1
ATOM 683 C CA . LEU A 1 84 ? -17.280 -6.345 4.735 1.00 95.69 84 LEU A CA 1
ATOM 684 C C . LEU A 1 84 ? -17.092 -6.819 6.174 1.00 95.69 84 LEU A C 1
ATOM 686 O O . LEU A 1 84 ? -16.509 -6.090 6.970 1.00 95.69 84 LEU A O 1
ATOM 690 N N . ASP A 1 85 ? -17.505 -8.042 6.502 1.00 96.44 85 ASP A N 1
ATOM 691 C CA . ASP A 1 85 ? -17.310 -8.618 7.834 1.00 96.44 85 ASP A CA 1
ATOM 692 C C . ASP A 1 85 ? -15.826 -8.683 8.191 1.00 96.44 85 ASP A C 1
ATOM 694 O O . ASP A 1 85 ? -15.423 -8.256 9.278 1.00 96.44 85 ASP A O 1
ATOM 698 N N . LYS A 1 86 ? -14.989 -9.137 7.247 1.00 96.94 86 LYS A N 1
ATOM 699 C CA . LYS A 1 86 ? -13.545 -9.207 7.475 1.00 96.94 86 LYS A CA 1
ATOM 700 C C . LYS A 1 86 ? -12.918 -7.824 7.593 1.00 96.94 86 LYS A C 1
ATOM 702 O O . LYS A 1 86 ? -12.067 -7.610 8.453 1.00 96.94 86 LYS A O 1
ATOM 707 N N . PHE A 1 87 ? -13.338 -6.877 6.761 1.00 97.56 87 PHE A N 1
ATOM 708 C CA . PHE A 1 87 ? -12.900 -5.491 6.862 1.00 97.56 87 PHE A CA 1
ATOM 709 C C . PHE A 1 87 ? -13.271 -4.894 8.226 1.00 97.56 87 PHE A C 1
ATOM 711 O O . PHE A 1 87 ? -12.417 -4.313 8.889 1.00 97.56 87 PHE A O 1
ATOM 718 N N . ASN A 1 88 ? -14.510 -5.090 8.679 1.00 96.44 88 ASN A N 1
ATOM 719 C CA . ASN A 1 88 ? -15.005 -4.582 9.955 1.00 96.44 88 ASN A CA 1
ATOM 720 C C . ASN A 1 88 ? -14.262 -5.204 11.145 1.00 96.44 88 ASN A C 1
ATOM 722 O O . ASN A 1 88 ? -13.967 -4.515 12.116 1.00 96.44 88 ASN A O 1
ATOM 726 N N . GLU A 1 89 ? -13.929 -6.494 11.091 1.00 96.56 89 GLU A N 1
ATOM 727 C CA . GLU A 1 89 ? -13.053 -7.137 12.078 1.00 96.56 89 GLU A CA 1
ATOM 728 C C . GLU A 1 89 ? -11.688 -6.432 12.160 1.00 96.56 89 GLU A C 1
ATOM 730 O O . GLU A 1 89 ? -11.266 -6.031 13.244 1.00 96.56 89 GLU A O 1
ATOM 735 N N . LEU A 1 90 ? -11.032 -6.215 11.016 1.00 96.81 90 LEU A N 1
ATOM 736 C CA . LEU A 1 90 ? -9.707 -5.590 10.949 1.00 96.81 90 LEU A CA 1
ATOM 737 C C . LEU A 1 90 ? -9.735 -4.104 11.341 1.00 96.81 90 LEU A C 1
ATOM 739 O O . LEU A 1 90 ? -8.837 -3.626 12.030 1.00 96.81 90 LEU A O 1
ATOM 743 N N . ALA A 1 91 ? -10.772 -3.365 10.948 1.00 96.25 91 ALA A N 1
ATOM 744 C CA . ALA A 1 91 ? -10.925 -1.945 11.259 1.00 96.25 91 ALA A CA 1
ATOM 745 C C . ALA A 1 91 ? -11.253 -1.692 12.742 1.00 96.25 91 ALA A C 1
ATOM 747 O O . ALA A 1 91 ? -10.903 -0.640 13.273 1.00 96.25 91 ALA A O 1
ATOM 748 N N . ARG A 1 92 ? -11.876 -2.661 13.432 1.00 95.38 92 ARG A N 1
ATOM 749 C CA . ARG A 1 92 ? -12.101 -2.608 14.887 1.00 95.38 92 ARG A CA 1
ATOM 750 C C . ARG A 1 92 ? -10.827 -2.845 15.700 1.00 95.38 92 ARG A C 1
ATOM 752 O O . ARG A 1 92 ? -10.810 -2.506 16.885 1.00 95.38 92 ARG A O 1
ATOM 759 N N . ALA A 1 93 ? -9.769 -3.408 15.118 1.00 93.31 93 ALA A N 1
ATOM 760 C CA . ALA A 1 93 ? -8.501 -3.615 15.815 1.00 93.31 93 ALA A CA 1
ATOM 761 C C . ALA A 1 93 ? -7.822 -2.281 16.179 1.00 93.31 93 ALA A C 1
ATOM 763 O O . ALA A 1 93 ? -8.089 -1.241 15.579 1.00 93.31 93 ALA A O 1
ATOM 764 N N . SER A 1 94 ? -6.946 -2.302 17.187 1.00 89.00 94 SER A N 1
ATOM 765 C CA . SER A 1 94 ? -6.099 -1.152 17.523 1.00 89.00 94 SER A CA 1
ATOM 766 C C . SER A 1 94 ? -5.010 -1.005 16.465 1.00 89.00 94 SER A C 1
ATOM 768 O O . SER A 1 94 ? -3.990 -1.689 16.514 1.00 89.00 94 SER A O 1
ATOM 770 N N . ASN A 1 95 ? -5.262 -0.136 15.493 1.00 93.00 95 ASN A N 1
ATOM 771 C CA . ASN A 1 95 ? -4.415 0.046 14.327 1.00 93.00 95 ASN A CA 1
ATOM 772 C C . ASN A 1 95 ? -3.500 1.262 14.482 1.00 93.00 95 ASN A C 1
ATOM 774 O O . ASN A 1 95 ? -3.881 2.288 15.037 1.00 93.00 95 ASN A O 1
ATOM 778 N N . GLU A 1 96 ? -2.278 1.160 13.968 1.00 94.50 96 GLU A N 1
ATOM 779 C CA . GLU A 1 96 ? -1.409 2.315 13.792 1.00 94.50 96 GLU A CA 1
ATOM 780 C C . GLU A 1 96 ? -1.973 3.250 12.703 1.00 94.50 96 GLU A C 1
ATOM 782 O O . GLU A 1 96 ? -2.606 2.772 11.755 1.00 94.50 96 GLU A O 1
ATOM 787 N N . PRO A 1 97 ? -1.665 4.562 12.739 1.00 94.50 97 PRO A N 1
ATOM 788 C CA . PRO A 1 97 ? -2.222 5.527 11.783 1.00 94.50 97 PRO A CA 1
ATOM 789 C C . PRO A 1 97 ? -1.980 5.177 10.306 1.00 94.50 97 PRO A C 1
ATOM 791 O O . PRO A 1 97 ? -2.825 5.432 9.445 1.00 94.50 97 PRO A O 1
ATOM 794 N N . TRP A 1 98 ? -0.830 4.565 9.996 1.00 94.31 98 TRP A N 1
ATOM 795 C CA . TRP A 1 98 ? -0.511 4.110 8.640 1.00 94.31 98 TRP A CA 1
ATOM 796 C C . TRP A 1 98 ? -1.399 2.940 8.203 1.00 94.31 98 TRP A C 1
ATOM 798 O O . TRP A 1 98 ? -1.736 2.839 7.028 1.00 94.31 98 TRP A O 1
ATOM 808 N N . ARG A 1 99 ? -1.815 2.065 9.124 1.00 96.06 99 ARG A N 1
ATOM 809 C CA . ARG A 1 99 ? -2.680 0.928 8.801 1.00 96.06 99 ARG A CA 1
ATOM 810 C C . ARG A 1 99 ? -4.116 1.387 8.583 1.00 96.06 99 ARG A C 1
ATOM 812 O O . ARG A 1 99 ? -4.762 0.945 7.637 1.00 96.06 99 ARG A O 1
ATOM 819 N N . GLU A 1 100 ? -4.584 2.330 9.397 1.00 95.69 100 GLU A N 1
ATOM 820 C CA . GLU A 1 100 ? -5.886 2.980 9.210 1.00 95.69 100 GLU A CA 1
ATOM 821 C C . GLU A 1 100 ? -5.992 3.660 7.838 1.00 95.69 100 GLU A C 1
ATOM 823 O O . GLU A 1 100 ? -7.006 3.531 7.160 1.00 95.69 100 GLU A O 1
ATOM 828 N N . GLU A 1 101 ? -4.929 4.345 7.399 1.00 95.38 101 GLU A N 1
ATOM 829 C CA . GLU A 1 101 ? -4.816 4.927 6.054 1.00 95.38 101 GLU A CA 1
ATOM 830 C C . GLU A 1 101 ? -4.985 3.877 4.945 1.00 95.38 101 GLU A C 1
ATOM 832 O O . GLU A 1 101 ? -5.764 4.072 4.010 1.00 95.38 101 GLU A O 1
ATOM 837 N N . LEU A 1 102 ? -4.273 2.752 5.050 1.00 96.12 102 LEU A N 1
ATOM 838 C CA . LEU A 1 102 ? -4.338 1.687 4.051 1.00 96.12 102 LEU A CA 1
ATOM 839 C C . LEU A 1 102 ? -5.722 1.034 3.997 1.00 96.12 102 LEU A C 1
ATOM 841 O O . LEU A 1 102 ? -6.247 0.804 2.907 1.00 96.12 102 LEU A O 1
ATOM 845 N N . LEU A 1 103 ? -6.323 0.757 5.158 1.00 97.19 103 LEU A N 1
ATOM 846 C CA . LEU A 1 103 ? -7.670 0.193 5.253 1.00 97.19 103 LEU A CA 1
ATOM 847 C C . LEU A 1 103 ? -8.721 1.161 4.694 1.00 97.19 103 LEU A C 1
ATOM 849 O O . LEU A 1 103 ? -9.603 0.733 3.952 1.00 97.19 103 LEU A O 1
ATOM 853 N N . ALA A 1 104 ? -8.598 2.463 4.967 1.00 96.50 104 ALA A N 1
ATOM 854 C CA . ALA A 1 104 ? -9.487 3.483 4.414 1.00 96.50 104 ALA A CA 1
ATOM 855 C C . ALA A 1 104 ? -9.429 3.517 2.877 1.00 96.50 104 ALA A C 1
ATOM 857 O O . ALA A 1 104 ? -10.464 3.496 2.209 1.00 96.50 104 ALA A O 1
ATOM 858 N N . ARG A 1 105 ? -8.222 3.490 2.297 1.00 95.94 105 ARG A N 1
ATOM 859 C CA . ARG A 1 105 ? -8.035 3.418 0.837 1.00 95.94 105 ARG A CA 1
ATOM 860 C C . ARG A 1 105 ? -8.572 2.115 0.249 1.00 95.94 105 ARG A C 1
ATOM 862 O O . ARG A 1 105 ? -9.148 2.138 -0.837 1.00 95.94 105 ARG A O 1
ATOM 869 N N . ALA A 1 106 ? -8.414 0.995 0.955 1.00 96.00 106 ALA A N 1
ATOM 870 C CA . ALA A 1 106 ? -8.965 -0.292 0.542 1.00 96.00 106 ALA A CA 1
ATOM 871 C C . ALA A 1 106 ? -10.498 -0.280 0.517 1.00 96.00 106 ALA A C 1
ATOM 873 O O . ALA A 1 106 ? -11.080 -0.699 -0.480 1.00 96.00 106 ALA A O 1
ATOM 874 N N . LEU A 1 107 ? -11.149 0.263 1.550 1.00 95.56 107 LEU A N 1
ATOM 875 C CA . LEU A 1 107 ? -12.605 0.411 1.580 1.00 95.56 107 LEU A CA 1
ATOM 876 C C . LEU A 1 107 ? -13.106 1.323 0.458 1.00 95.56 107 LEU A C 1
ATOM 878 O O . LEU A 1 107 ? -14.056 0.971 -0.234 1.00 95.56 107 LEU A O 1
ATOM 882 N N . ALA A 1 108 ? -12.452 2.465 0.234 1.00 93.25 108 ALA A N 1
ATOM 883 C CA . ALA A 1 108 ? -12.820 3.374 -0.849 1.00 93.25 108 ALA A CA 1
ATOM 884 C C . ALA A 1 108 ? -12.671 2.715 -2.231 1.00 93.25 108 ALA A C 1
ATOM 886 O O . ALA A 1 108 ? -13.515 2.882 -3.110 1.00 93.25 108 ALA A O 1
ATOM 887 N N . GLN A 1 109 ? -11.605 1.939 -2.429 1.00 92.62 109 GLN A N 1
ATOM 888 C CA . GLN A 1 109 ? -11.374 1.191 -3.661 1.00 92.62 109 GLN A CA 1
ATOM 889 C C . GLN A 1 109 ? -12.431 0.101 -3.875 1.00 92.62 109 GLN A C 1
ATOM 891 O O . GLN A 1 109 ? -12.976 -0.000 -4.974 1.00 92.62 109 GLN A O 1
ATOM 896 N N . GLU A 1 110 ? -12.743 -0.669 -2.835 1.00 92.62 110 GLU A N 1
ATOM 897 C CA . GLU A 1 110 ? -13.755 -1.723 -2.887 1.00 92.62 110 GLU A CA 1
ATOM 898 C C . GLU A 1 110 ? -15.155 -1.140 -3.117 1.00 92.62 110 GLU A C 1
ATOM 900 O O . GLU A 1 110 ? -15.908 -1.671 -3.922 1.00 92.62 110 GLU A O 1
ATOM 905 N N . ALA A 1 111 ? -15.482 0.005 -2.512 1.00 90.50 111 ALA A N 1
ATOM 906 C CA . ALA A 1 111 ? -16.741 0.710 -2.753 1.00 90.50 111 ALA A CA 1
ATOM 907 C C . ALA A 1 111 ? -16.883 1.222 -4.196 1.00 90.50 111 ALA A C 1
ATOM 909 O O . ALA A 1 111 ? -17.991 1.260 -4.730 1.00 90.50 111 ALA A O 1
ATOM 910 N N . ARG A 1 112 ? -15.772 1.601 -4.844 1.00 87.69 112 ARG A N 1
ATOM 911 C CA . ARG A 1 112 ? -15.764 2.028 -6.255 1.00 87.69 112 ARG A CA 1
ATOM 912 C C . ARG A 1 112 ? -15.844 0.859 -7.229 1.00 87.69 112 ARG A C 1
ATOM 914 O O . ARG A 1 112 ? -16.446 0.989 -8.290 1.00 87.69 112 ARG A O 1
ATOM 921 N N . SER A 1 113 ? -15.189 -0.249 -6.909 1.00 89.81 113 SER A N 1
ATOM 922 C CA . SER A 1 113 ? -15.132 -1.433 -7.762 1.00 89.81 113 SER A CA 1
ATOM 923 C C . SER A 1 113 ? -15.143 -2.684 -6.885 1.00 89.81 113 SER A C 1
ATOM 925 O O . SER A 1 113 ? -14.078 -3.163 -6.481 1.00 89.81 113 SER A O 1
ATOM 927 N N . PRO A 1 114 ? -16.337 -3.194 -6.545 1.00 91.81 114 PRO A N 1
ATOM 928 C CA . PRO A 1 114 ? -16.463 -4.371 -5.695 1.00 91.81 114 PRO A CA 1
ATOM 929 C C . PRO A 1 114 ? -15.789 -5.595 -6.321 1.00 91.81 114 PRO A C 1
ATOM 931 O O . PRO A 1 114 ? -15.915 -5.853 -7.518 1.00 91.81 114 PRO A O 1
ATOM 934 N N . GLY A 1 115 ? -15.033 -6.333 -5.511 1.00 90.88 115 GLY A N 1
ATOM 935 C CA . GLY A 1 115 ? -14.151 -7.421 -5.926 1.00 90.88 115 GLY A CA 1
ATOM 936 C C . GLY A 1 115 ? -12.748 -6.980 -6.356 1.00 90.88 115 GLY A C 1
ATOM 937 O O . GLY A 1 115 ? -11.923 -7.835 -6.685 1.00 90.88 115 GLY A O 1
ATOM 938 N N . SER A 1 116 ? -12.439 -5.677 -6.363 1.00 92.06 116 SER A N 1
ATOM 939 C CA . SER A 1 116 ? -11.115 -5.187 -6.774 1.00 92.06 116 SER A CA 1
ATOM 940 C C . SER A 1 116 ? -10.039 -5.347 -5.698 1.00 92.06 116 SER A C 1
ATOM 942 O O . SER A 1 116 ? -8.850 -5.400 -6.034 1.00 92.06 116 SER A O 1
ATOM 944 N N . VAL A 1 117 ? -10.427 -5.471 -4.424 1.00 94.44 117 VAL A N 1
ATOM 945 C CA . VAL A 1 117 ? -9.524 -5.755 -3.306 1.00 94.44 117 VAL A CA 1
ATOM 946 C C . VAL A 1 117 ? -9.628 -7.224 -2.918 1.00 94.44 117 VAL A C 1
ATOM 948 O O . VAL A 1 117 ? -10.518 -7.648 -2.181 1.00 94.44 117 VAL A O 1
ATOM 951 N N . VAL A 1 118 ? -8.663 -8.020 -3.376 1.00 92.81 118 VAL A N 1
ATOM 952 C CA . VAL A 1 118 ? -8.625 -9.453 -3.062 1.00 92.81 118 VAL A CA 1
ATOM 953 C C . VAL A 1 118 ? -8.533 -9.698 -1.542 1.00 92.81 118 VAL A C 1
ATOM 955 O O . VAL A 1 118 ? -7.766 -9.004 -0.865 1.00 92.81 118 VAL A O 1
ATOM 958 N N . PRO A 1 119 ? -9.221 -10.717 -0.982 1.00 93.19 119 PRO A N 1
ATOM 959 C CA . PRO A 1 119 ? -9.245 -10.967 0.466 1.00 93.19 119 PRO A CA 1
ATOM 960 C C . PRO A 1 119 ? -7.859 -11.108 1.101 1.00 93.19 119 PRO A C 1
ATOM 962 O O . PRO A 1 119 ? -7.623 -10.640 2.211 1.00 93.19 119 PRO A O 1
ATOM 965 N N . ARG A 1 120 ? -6.906 -11.705 0.372 1.00 92.75 120 ARG A N 1
ATOM 966 C CA . ARG A 1 120 ? -5.520 -11.848 0.834 1.00 92.75 120 ARG A CA 1
ATOM 967 C C . ARG A 1 120 ? -4.810 -10.501 0.984 1.00 92.75 120 ARG A C 1
ATOM 969 O O . ARG A 1 120 ? -4.035 -10.341 1.919 1.00 92.75 120 ARG A O 1
ATOM 976 N N . ALA A 1 121 ? -5.074 -9.543 0.094 1.00 94.56 121 ALA A N 1
ATOM 977 C CA . ALA A 1 121 ? -4.524 -8.197 0.215 1.00 94.56 121 ALA A CA 1
ATOM 978 C C . ALA A 1 121 ? -5.135 -7.488 1.427 1.00 94.56 121 ALA A C 1
ATOM 980 O O . ALA A 1 121 ? -4.380 -6.983 2.248 1.00 94.56 121 ALA A O 1
ATOM 981 N N . LEU A 1 122 ? -6.465 -7.535 1.592 1.00 96.19 122 LEU A N 1
ATOM 982 C CA . LEU A 1 122 ? -7.144 -6.975 2.768 1.00 96.19 122 LEU A CA 1
ATOM 983 C C . LEU A 1 122 ? -6.576 -7.543 4.078 1.00 96.19 122 LEU A C 1
ATOM 985 O O . LEU A 1 122 ? -6.280 -6.783 4.997 1.00 96.19 122 LEU A O 1
ATOM 989 N N . TRP A 1 123 ? -6.382 -8.863 4.143 1.00 94.94 123 TRP A N 1
ATOM 990 C CA . TRP A 1 123 ? -5.779 -9.514 5.303 1.00 94.94 123 TRP A CA 1
ATOM 991 C C . TRP A 1 123 ? -4.388 -8.948 5.603 1.00 94.94 123 TRP A C 1
ATOM 993 O O . TRP A 1 123 ? -4.166 -8.490 6.717 1.00 94.94 123 TRP A O 1
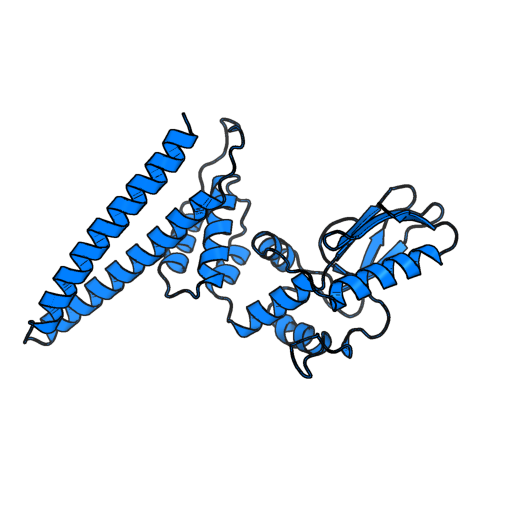ATOM 1003 N N . PHE A 1 124 ? -3.498 -8.876 4.605 1.00 94.25 124 PHE A N 1
ATOM 1004 C CA . PHE A 1 124 ? -2.161 -8.299 4.784 1.00 94.25 124 PHE A CA 1
ATOM 1005 C C . PHE A 1 124 ? -2.191 -6.843 5.255 1.00 94.25 124 PHE A C 1
ATOM 1007 O O . PHE A 1 124 ? -1.424 -6.481 6.143 1.00 94.25 124 PHE A O 1
ATOM 1014 N N . LEU A 1 125 ? -3.087 -6.013 4.707 1.00 94.56 125 LEU A N 1
ATOM 1015 C CA . LEU A 1 125 ? -3.244 -4.635 5.178 1.00 94.56 125 LEU A CA 1
ATOM 1016 C C . LEU A 1 125 ? -3.605 -4.600 6.663 1.00 94.56 125 LEU A C 1
ATOM 1018 O O . LEU A 1 125 ? -3.055 -3.792 7.398 1.00 94.56 125 LEU A O 1
ATOM 1022 N N . GLY A 1 126 ? -4.495 -5.488 7.105 1.00 94.12 126 GLY A N 1
ATOM 1023 C CA . GLY A 1 126 ? -4.939 -5.568 8.493 1.00 94.12 126 GLY A CA 1
ATOM 1024 C C . GLY A 1 126 ? -3.934 -6.191 9.466 1.00 94.12 126 GLY A C 1
ATOM 1025 O O . GLY A 1 126 ? -4.024 -5.925 10.660 1.00 94.12 126 GLY A O 1
ATOM 1026 N N . THR A 1 127 ? -2.989 -7.006 8.988 1.00 94.81 127 THR A N 1
ATOM 1027 C CA . THR A 1 127 ? -2.120 -7.825 9.854 1.00 94.81 127 THR A CA 1
ATOM 1028 C C . THR A 1 127 ? -0.629 -7.564 9.697 1.00 94.81 127 THR A C 1
ATOM 1030 O O . THR A 1 127 ? 0.163 -8.217 10.373 1.00 94.81 127 THR A O 1
ATOM 1033 N N . PHE A 1 128 ? -0.214 -6.619 8.846 1.00 92.25 128 PHE A N 1
ATOM 1034 C CA . PHE A 1 128 ? 1.203 -6.306 8.711 1.00 92.25 128 PHE A CA 1
ATOM 1035 C C . PHE A 1 128 ? 1.830 -5.925 10.046 1.00 92.25 128 PHE A C 1
ATOM 1037 O O . PHE A 1 128 ? 1.433 -4.947 10.689 1.00 92.25 128 PHE A O 1
ATOM 1044 N N . GLU A 1 129 ? 2.895 -6.638 10.390 1.00 94.31 129 GLU A N 1
ATOM 1045 C CA . GLU A 1 129 ? 3.835 -6.163 11.384 1.00 94.31 129 GLU A CA 1
ATOM 1046 C C . GLU A 1 129 ? 4.520 -4.897 10.872 1.00 94.31 129 GLU A C 1
ATOM 1048 O O . GLU A 1 129 ? 4.897 -4.795 9.700 1.00 94.31 129 GLU A O 1
ATOM 1053 N N . LYS A 1 130 ? 4.703 -3.925 11.768 1.00 94.12 130 LYS A N 1
ATOM 1054 C CA . LYS A 1 130 ? 5.248 -2.609 11.426 1.00 94.12 130 LYS A CA 1
ATOM 1055 C C . LYS A 1 130 ? 6.564 -2.698 10.647 1.00 94.12 130 LYS A C 1
ATOM 1057 O O . LYS A 1 130 ? 6.718 -2.016 9.642 1.00 94.12 130 LYS A O 1
ATOM 1062 N N . HIS A 1 131 ? 7.487 -3.559 11.072 1.00 93.88 131 HIS A N 1
ATOM 1063 C CA . HIS A 1 131 ? 8.798 -3.685 10.433 1.00 93.88 131 HIS A CA 1
ATOM 1064 C C . HIS A 1 131 ? 8.716 -4.282 9.012 1.00 93.88 131 HIS A C 1
ATOM 1066 O O . HIS A 1 131 ? 9.442 -3.842 8.123 1.00 93.88 131 HIS A O 1
ATOM 1072 N N . ILE A 1 132 ? 7.790 -5.221 8.770 1.00 95.31 132 ILE A N 1
ATOM 1073 C CA . ILE A 1 132 ? 7.510 -5.776 7.436 1.00 95.31 132 ILE A CA 1
ATOM 1074 C C . ILE A 1 132 ? 6.917 -4.699 6.529 1.00 95.31 132 ILE A C 1
ATOM 1076 O O . ILE A 1 132 ? 7.353 -4.541 5.387 1.00 95.31 132 ILE A O 1
ATOM 1080 N N . PHE A 1 133 ? 5.955 -3.924 7.037 1.00 95.12 133 PHE A N 1
ATOM 1081 C CA . PHE A 1 133 ? 5.376 -2.823 6.274 1.00 95.12 133 PHE A CA 1
ATOM 1082 C C . PHE A 1 133 ? 6.424 -1.762 5.925 1.00 95.12 133 PHE A C 1
ATOM 1084 O O . PHE A 1 133 ? 6.515 -1.371 4.767 1.00 95.12 133 PHE A O 1
ATOM 1091 N N . GLU A 1 134 ? 7.249 -1.341 6.885 1.00 94.56 134 GLU A N 1
ATOM 1092 C CA . GLU A 1 134 ? 8.314 -0.358 6.655 1.00 94.56 134 GLU A CA 1
ATOM 1093 C C . GLU A 1 134 ? 9.346 -0.845 5.630 1.00 94.56 134 GLU A C 1
ATOM 1095 O O . GLU A 1 134 ? 9.814 -0.064 4.796 1.00 94.56 134 GLU A O 1
ATOM 1100 N N . ALA A 1 135 ? 9.693 -2.135 5.652 1.00 95.06 135 ALA A N 1
ATOM 1101 C CA . ALA A 1 135 ? 10.566 -2.732 4.648 1.00 95.06 135 ALA A CA 1
ATOM 1102 C C . ALA A 1 135 ? 9.924 -2.690 3.257 1.00 95.06 135 ALA A C 1
ATOM 1104 O O . ALA A 1 135 ? 10.552 -2.262 2.284 1.00 95.06 135 ALA A O 1
ATOM 1105 N N . PHE A 1 136 ? 8.654 -3.088 3.166 1.00 96.25 136 PHE A N 1
ATOM 1106 C CA . PHE A 1 136 ? 7.911 -3.104 1.913 1.00 96.25 136 PHE A CA 1
ATOM 1107 C C . PHE A 1 136 ? 7.711 -1.698 1.340 1.00 96.25 136 PHE A C 1
ATOM 1109 O O . PHE A 1 136 ? 8.007 -1.473 0.166 1.00 96.25 136 PHE A O 1
ATOM 1116 N N . SER A 1 137 ? 7.288 -0.739 2.165 1.00 95.88 137 SER A N 1
ATOM 1117 C CA . SER A 1 137 ? 7.089 0.655 1.769 1.00 95.88 137 SER A CA 1
ATOM 1118 C C . SER A 1 137 ? 8.394 1.285 1.287 1.00 95.88 137 SER A C 1
ATOM 1120 O O . SER A 1 137 ? 8.414 1.929 0.245 1.00 95.88 137 SER A O 1
ATOM 1122 N N . THR A 1 138 ? 9.511 1.002 1.967 1.00 95.50 138 THR A N 1
ATOM 1123 C CA . THR A 1 138 ? 10.831 1.484 1.541 1.00 95.50 138 THR A CA 1
ATOM 1124 C C . THR A 1 138 ? 11.204 0.937 0.161 1.00 95.50 138 THR A C 1
ATOM 1126 O O . THR A 1 138 ? 11.741 1.673 -0.659 1.00 95.50 138 TH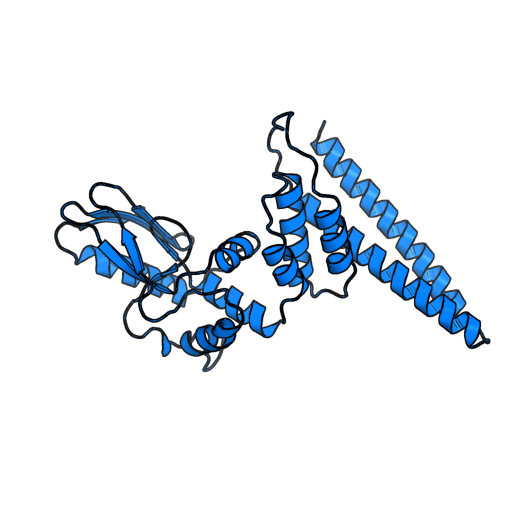R A O 1
ATOM 1129 N N . LEU A 1 139 ? 10.902 -0.328 -0.154 1.00 95.38 139 LEU A N 1
ATOM 1130 C CA . LEU A 1 139 ? 11.118 -0.840 -1.513 1.00 95.38 139 LEU A CA 1
ATOM 1131 C C . LEU A 1 139 ? 10.199 -0.172 -2.545 1.00 95.38 139 LEU A C 1
ATOM 1133 O O . LEU A 1 139 ? 10.630 0.066 -3.675 1.00 95.38 139 LEU A O 1
ATOM 1137 N N . LEU A 1 140 ? 8.950 0.133 -2.183 1.00 96.69 140 LEU A N 1
ATOM 1138 C CA . LEU A 1 140 ? 8.033 0.863 -3.065 1.00 96.69 140 LEU A CA 1
ATOM 1139 C C . LEU A 1 140 ? 8.548 2.276 -3.367 1.00 96.69 140 LEU A C 1
ATOM 1141 O O . LEU A 1 140 ? 8.509 2.685 -4.525 1.00 96.69 140 LEU A O 1
ATOM 1145 N N . ASP A 1 141 ? 9.116 2.968 -2.378 1.00 96.12 141 ASP A N 1
ATOM 1146 C CA . ASP A 1 141 ? 9.759 4.280 -2.551 1.00 96.12 141 ASP A CA 1
ATOM 1147 C C . ASP A 1 141 ? 10.976 4.229 -3.485 1.00 96.12 141 ASP A C 1
ATOM 1149 O O . ASP A 1 141 ? 11.334 5.221 -4.119 1.00 96.12 141 ASP A O 1
ATOM 1153 N N . LEU A 1 142 ? 11.634 3.074 -3.597 1.00 94.94 142 LEU A N 1
ATOM 1154 C CA . LEU A 1 142 ? 12.759 2.851 -4.511 1.00 94.94 142 LEU A CA 1
ATOM 1155 C C . LEU A 1 142 ? 12.321 2.384 -5.906 1.00 94.94 142 LEU A C 1
ATOM 1157 O O . LEU A 1 142 ? 13.146 2.312 -6.819 1.00 94.94 142 LEU A O 1
ATOM 1161 N N . SER A 1 143 ? 11.046 2.043 -6.081 1.00 95.75 143 SER A N 1
ATOM 1162 C CA . SER A 1 143 ? 10.551 1.406 -7.295 1.00 95.75 143 SER A CA 1
ATOM 1163 C C . SER A 1 143 ? 10.165 2.386 -8.385 1.00 95.75 143 SER A C 1
ATOM 1165 O O . SER A 1 143 ? 9.641 3.469 -8.153 1.00 95.75 143 SER A O 1
ATOM 1167 N N . CYS A 1 144 ? 10.369 1.940 -9.616 1.00 95.50 144 CYS A N 1
ATOM 1168 C CA . CYS A 1 144 ? 10.075 2.663 -10.838 1.00 95.50 144 CYS A CA 1
ATOM 1169 C C . CYS A 1 144 ? 8.962 1.944 -11.600 1.00 95.50 144 CYS A C 1
ATOM 1171 O O . CYS A 1 144 ? 8.862 0.716 -11.583 1.00 95.50 144 CYS A O 1
ATOM 1173 N N . PHE A 1 145 ? 8.143 2.694 -12.325 1.00 96.00 145 PHE A N 1
ATOM 1174 C CA . PHE A 1 145 ? 7.278 2.119 -13.347 1.00 96.00 145 PHE A CA 1
ATOM 1175 C C . PHE A 1 145 ? 8.135 1.801 -14.575 1.00 96.00 145 PHE A C 1
ATOM 1177 O O . PHE A 1 145 ? 8.863 2.678 -15.031 1.00 96.00 145 PHE A O 1
ATOM 1184 N N . VAL A 1 146 ? 8.068 0.579 -15.108 1.00 95.38 146 VAL A N 1
ATOM 1185 C CA . VAL A 1 146 ? 8.874 0.152 -16.270 1.00 95.38 146 VAL A CA 1
ATOM 1186 C C . VAL A 1 146 ? 8.018 -0.713 -17.191 1.00 95.38 146 VAL A C 1
ATOM 1188 O O . VAL A 1 146 ? 7.828 -1.900 -16.935 1.00 95.38 146 VAL A O 1
ATOM 1191 N N . GLY A 1 147 ? 7.444 -0.128 -18.243 1.00 90.75 147 GLY A N 1
ATOM 1192 C CA . GLY A 1 147 ? 6.606 -0.847 -19.214 1.00 90.75 147 GLY A CA 1
ATOM 1193 C C . GLY A 1 147 ? 5.405 -1.579 -18.591 1.00 90.75 147 GLY A C 1
ATOM 1194 O O . GLY A 1 147 ? 4.977 -2.603 -19.109 1.00 90.75 147 GLY A O 1
ATOM 1195 N N . GLY A 1 148 ? 4.905 -1.123 -17.434 1.00 90.31 148 GLY A N 1
ATOM 1196 C CA . GLY A 1 148 ? 3.890 -1.823 -16.639 1.00 90.31 148 GLY A CA 1
ATOM 1197 C C . GLY A 1 148 ? 4.100 -1.628 -15.127 1.00 90.31 148 GLY A C 1
ATOM 1198 O O . GLY A 1 148 ? 4.698 -0.632 -14.738 1.00 90.31 148 GLY A O 1
ATOM 1199 N N . PRO A 1 149 ? 3.709 -2.586 -14.259 1.00 91.56 149 PRO A N 1
ATOM 1200 C CA . PRO A 1 149 ? 3.791 -2.464 -12.795 1.00 91.56 149 PRO A CA 1
ATOM 1201 C C . PRO A 1 149 ? 5.163 -2.054 -12.226 1.00 91.56 149 PRO A C 1
ATOM 1203 O O . PRO A 1 149 ? 6.184 -2.177 -12.900 1.00 91.56 149 PRO A O 1
ATOM 1206 N N . LEU A 1 150 ? 5.198 -1.655 -10.954 1.00 95.12 150 LEU A N 1
ATOM 1207 C CA . LEU A 1 150 ? 6.424 -1.257 -10.252 1.00 95.12 150 LEU A CA 1
ATOM 1208 C C . LEU A 1 150 ? 7.527 -2.332 -10.302 1.00 95.12 150 LEU A C 1
ATOM 1210 O O . LEU A 1 150 ? 7.243 -3.533 -10.254 1.00 95.12 150 LEU A O 1
ATOM 1214 N N . MET A 1 151 ? 8.780 -1.885 -10.391 1.00 94.94 151 MET A N 1
ATOM 1215 C CA . MET A 1 151 ? 9.984 -2.704 -10.237 1.00 94.94 151 MET A CA 1
ATOM 1216 C C . MET A 1 151 ? 11.178 -1.869 -9.770 1.00 94.94 151 MET A C 1
ATOM 1218 O O . MET A 1 151 ? 11.250 -0.677 -10.063 1.00 94.94 151 MET A O 1
ATOM 1222 N N . ILE A 1 152 ? 12.158 -2.504 -9.129 1.00 94.56 152 ILE A N 1
ATOM 1223 C CA . ILE A 1 152 ? 13.479 -1.900 -8.898 1.00 94.56 152 ILE A CA 1
ATOM 1224 C C . ILE A 1 152 ? 14.433 -2.464 -9.959 1.00 94.56 152 ILE A C 1
ATOM 1226 O O . ILE A 1 152 ? 14.829 -3.632 -9.845 1.00 94.56 152 ILE A O 1
ATOM 1230 N N . PRO A 1 153 ? 14.773 -1.705 -11.018 1.00 93.12 153 PRO A N 1
ATOM 1231 C CA . PRO A 1 153 ? 15.653 -2.197 -12.068 1.00 93.12 153 PRO A CA 1
ATOM 1232 C C . PRO A 1 153 ? 17.065 -2.454 -11.540 1.00 93.12 153 PRO A C 1
ATOM 1234 O O . PRO A 1 153 ? 17.564 -1.773 -10.644 1.00 93.12 153 PRO A O 1
ATOM 1237 N N . LYS A 1 154 ? 17.726 -3.462 -12.107 1.00 87.00 154 LYS A N 1
ATOM 1238 C CA . LYS A 1 154 ? 19.082 -3.839 -11.721 1.00 87.00 154 LYS A CA 1
ATOM 1239 C C . LYS A 1 154 ? 20.114 -2.913 -12.371 1.00 87.00 154 LYS A C 1
ATOM 1241 O O . LYS A 1 154 ? 20.514 -3.154 -13.505 1.00 87.00 154 LYS A O 1
ATOM 1246 N N . SER A 1 155 ? 20.632 -1.936 -11.625 1.00 69.38 155 SER A N 1
ATOM 1247 C CA . SER A 1 155 ? 21.893 -1.242 -11.943 1.00 69.38 155 SER A CA 1
ATOM 1248 C C . SER A 1 155 ? 23.040 -1.798 -11.074 1.00 69.38 155 SER A C 1
ATOM 1250 O O . SER A 1 155 ? 23.404 -1.270 -10.029 1.00 69.38 155 SER A O 1
ATOM 1252 N N . GLY A 1 156 ? 23.594 -2.956 -11.453 1.00 70.94 156 GLY A N 1
ATOM 1253 C CA . GLY A 1 156 ? 24.688 -3.599 -10.701 1.00 70.94 156 GLY A CA 1
ATOM 1254 C C . GLY A 1 156 ? 24.243 -4.374 -9.445 1.00 70.94 156 GLY A C 1
ATOM 1255 O O . GLY A 1 156 ? 23.202 -5.035 -9.451 1.00 70.94 156 GLY A O 1
ATOM 1256 N N . SER A 1 157 ? 25.062 -4.371 -8.382 1.00 72.38 157 SER A N 1
ATOM 1257 C CA . SER A 1 157 ? 24.800 -5.107 -7.127 1.00 72.38 157 SER A CA 1
ATOM 1258 C C . SER A 1 157 ? 24.072 -4.230 -6.103 1.00 72.38 157 SER A C 1
ATOM 1260 O O . SER A 1 157 ? 24.640 -3.809 -5.094 1.00 72.38 157 SER A O 1
ATOM 1262 N N . TYR A 1 158 ? 22.791 -3.948 -6.355 1.00 75.06 158 TYR A N 1
ATOM 1263 C CA . TYR A 1 158 ? 21.980 -3.112 -5.461 1.00 75.06 158 TYR A CA 1
ATOM 1264 C C . TYR A 1 158 ? 21.773 -3.714 -4.063 1.00 75.06 158 TYR A C 1
ATOM 1266 O O . TYR A 1 158 ? 21.475 -2.987 -3.122 1.00 75.06 158 TYR A O 1
ATOM 1274 N N . ILE A 1 159 ? 22.014 -5.020 -3.897 1.00 76.44 159 ILE A N 1
ATOM 1275 C CA . ILE A 1 159 ? 21.934 -5.743 -2.616 1.00 76.44 159 ILE A CA 1
ATOM 1276 C C . ILE A 1 159 ? 22.771 -5.057 -1.528 1.00 76.44 159 ILE A C 1
ATOM 1278 O O . ILE A 1 159 ? 22.349 -5.032 -0.375 1.00 76.44 159 ILE A O 1
ATOM 1282 N N . LYS A 1 160 ? 23.926 -4.482 -1.893 1.00 82.88 160 LYS A N 1
ATOM 1283 C CA . LYS A 1 160 ? 24.856 -3.824 -0.961 1.00 82.88 160 LYS A CA 1
ATOM 1284 C C . LYS A 1 160 ? 24.690 -2.305 -0.886 1.00 82.88 160 LYS A C 1
ATOM 1286 O O . LYS A 1 160 ? 25.453 -1.660 -0.175 1.00 82.88 160 LYS A O 1
ATOM 1291 N N . ILE A 1 161 ? 23.751 -1.720 -1.631 1.00 81.94 161 ILE A N 1
ATOM 1292 C CA . ILE A 1 161 ? 23.578 -0.267 -1.635 1.00 81.94 161 ILE A CA 1
ATOM 1293 C C . ILE A 1 161 ? 22.838 0.149 -0.356 1.00 81.94 161 ILE A C 1
ATOM 1295 O O . ILE A 1 161 ? 21.710 -0.310 -0.149 1.00 81.94 161 ILE A O 1
ATOM 1299 N N . PRO A 1 162 ? 23.435 1.013 0.486 1.00 86.94 162 PRO A N 1
ATOM 1300 C CA . PRO A 1 162 ? 22.778 1.523 1.681 1.00 86.94 162 PRO A CA 1
ATOM 1301 C C . PRO A 1 162 ? 21.627 2.460 1.313 1.00 86.94 162 PRO A C 1
ATOM 1303 O O . PRO A 1 162 ? 21.706 3.226 0.348 1.00 86.94 162 PRO A O 1
ATOM 1306 N N . ILE A 1 163 ? 20.565 2.414 2.110 1.00 87.75 163 ILE A N 1
ATOM 1307 C CA . ILE A 1 163 ? 19.378 3.244 1.927 1.00 87.75 163 ILE A CA 1
ATOM 1308 C C . ILE A 1 163 ? 19.566 4.550 2.714 1.00 87.75 163 ILE A C 1
ATOM 1310 O O . ILE A 1 163 ? 19.752 4.504 3.936 1.00 87.75 163 ILE A O 1
ATOM 1314 N N . PRO A 1 164 ? 19.514 5.726 2.055 1.00 84.44 164 PRO A N 1
ATOM 1315 C CA . PRO A 1 164 ? 19.676 7.011 2.729 1.00 84.44 164 PRO A CA 1
ATOM 1316 C C . PRO A 1 164 ? 18.723 7.165 3.920 1.00 84.44 164 PRO A C 1
ATOM 1318 O O . PRO A 1 164 ? 17.536 6.864 3.818 1.00 84.44 164 PRO A O 1
ATOM 1321 N N . GLY A 1 165 ? 19.244 7.625 5.061 1.00 81.56 165 GLY A N 1
ATOM 1322 C CA . GLY A 1 165 ? 18.447 7.854 6.274 1.00 81.56 165 GLY A CA 1
ATOM 1323 C C . GLY A 1 165 ? 18.028 6.591 7.043 1.00 81.56 165 GLY A C 1
ATOM 1324 O O . GLY A 1 165 ? 17.364 6.712 8.068 1.00 81.56 165 GLY A O 1
ATOM 1325 N N . LYS A 1 166 ? 18.424 5.389 6.600 1.00 83.44 166 LYS A N 1
ATOM 1326 C CA . LYS A 1 166 ? 18.118 4.106 7.269 1.00 83.44 166 LYS A CA 1
ATOM 1327 C C . LYS A 1 166 ? 19.363 3.413 7.852 1.00 83.44 166 LYS A C 1
ATOM 1329 O O . LYS A 1 166 ? 19.346 2.215 8.121 1.00 83.44 166 LYS A O 1
ATOM 1334 N N . GLY A 1 167 ? 20.445 4.164 8.072 1.00 81.12 167 GLY A N 1
ATOM 1335 C CA . GLY A 1 167 ? 21.687 3.647 8.657 1.00 81.12 167 GLY A CA 1
ATOM 1336 C C . GLY A 1 167 ? 22.380 2.611 7.753 1.00 81.12 167 GLY A C 1
ATOM 1337 O O . GLY A 1 167 ? 22.487 2.853 6.551 1.00 81.12 167 GLY A O 1
ATOM 1338 N N . PRO A 1 168 ? 22.858 1.467 8.288 1.00 81.88 168 PRO A N 1
ATOM 1339 C CA . PRO A 1 168 ? 23.549 0.437 7.505 1.00 81.88 168 PRO A CA 1
ATOM 1340 C C . PRO A 1 168 ? 22.601 -0.447 6.676 1.00 81.88 168 PRO A C 1
ATOM 1342 O O . PRO A 1 168 ? 23.049 -1.401 6.045 1.00 81.88 168 PRO A O 1
ATOM 1345 N N . LEU A 1 169 ? 21.293 -0.175 6.702 1.00 87.81 169 LEU A N 1
ATOM 1346 C CA . LEU A 1 169 ? 20.295 -0.992 6.029 1.00 87.81 169 LEU A CA 1
ATOM 1347 C C . LEU A 1 169 ? 20.450 -0.886 4.507 1.00 87.81 169 LEU A C 1
ATOM 1349 O O . LEU A 1 169 ? 20.332 0.200 3.936 1.00 87.81 169 LEU A O 1
ATOM 1353 N N . ALA A 1 170 ? 20.688 -2.019 3.852 1.00 91.44 170 ALA A N 1
ATOM 1354 C CA . ALA A 1 170 ? 20.771 -2.116 2.402 1.00 91.44 170 ALA A CA 1
ATOM 1355 C C . ALA A 1 170 ? 19.512 -2.765 1.807 1.00 91.44 170 ALA A C 1
ATOM 1357 O O . ALA A 1 170 ? 18.744 -3.437 2.501 1.00 91.44 170 ALA A O 1
ATOM 1358 N N . ILE A 1 171 ? 19.319 -2.618 0.492 1.00 91.31 171 ILE A N 1
ATOM 1359 C CA . ILE A 1 171 ? 18.180 -3.226 -0.225 1.00 91.31 171 ILE A CA 1
ATOM 1360 C C . ILE A 1 171 ? 18.144 -4.749 -0.019 1.00 91.31 171 ILE A C 1
ATOM 1362 O O . ILE A 1 171 ? 17.070 -5.327 0.128 1.00 91.31 171 ILE A O 1
ATOM 1366 N N . GLY A 1 172 ? 19.308 -5.405 0.054 1.00 90.75 172 GLY A N 1
ATOM 1367 C CA . GLY A 1 172 ? 19.401 -6.838 0.331 1.00 90.75 172 GLY A CA 1
ATOM 1368 C C . GLY A 1 172 ? 18.769 -7.251 1.662 1.00 90.75 172 GLY A C 1
ATOM 1369 O O . GLY A 1 172 ? 18.108 -8.284 1.727 1.00 90.75 172 GLY A O 1
ATOM 1370 N N . ASN A 1 173 ? 18.917 -6.426 2.704 1.00 92.38 173 ASN A N 1
ATOM 1371 C CA . ASN A 1 173 ? 18.307 -6.686 4.007 1.00 92.38 173 ASN A CA 1
ATOM 1372 C C . ASN A 1 173 ? 16.778 -6.606 3.930 1.00 92.38 173 ASN A C 1
ATOM 1374 O O . ASN A 1 173 ? 16.099 -7.450 4.507 1.00 92.38 173 ASN A O 1
ATOM 1378 N N . LEU A 1 174 ? 16.241 -5.635 3.183 1.00 93.12 174 LEU A N 1
ATOM 1379 C CA . LEU A 1 174 ? 14.796 -5.508 2.969 1.00 93.12 174 LEU A CA 1
ATOM 1380 C C . LEU A 1 174 ? 14.231 -6.694 2.185 1.00 93.12 174 LEU A C 1
ATOM 1382 O O . LEU A 1 174 ? 13.188 -7.230 2.542 1.00 93.12 174 LEU A O 1
ATOM 1386 N N . ILE A 1 175 ? 14.937 -7.132 1.137 1.00 92.25 175 ILE A N 1
ATOM 1387 C CA . ILE A 1 175 ? 14.555 -8.317 0.359 1.00 92.25 175 ILE A CA 1
ATOM 1388 C C . ILE A 1 175 ? 14.484 -9.545 1.270 1.00 92.25 175 ILE A C 1
ATOM 1390 O O . ILE A 1 175 ? 13.492 -10.265 1.235 1.00 92.25 175 ILE A O 1
ATOM 1394 N N . HIS A 1 176 ? 15.494 -9.749 2.119 1.00 90.81 176 HIS A N 1
ATOM 1395 C CA . HIS A 1 176 ? 15.521 -10.865 3.063 1.00 90.81 176 HIS A CA 1
ATOM 1396 C C . HIS A 1 176 ? 14.340 -10.824 4.044 1.00 90.81 176 HIS A C 1
ATOM 1398 O O . HIS A 1 176 ? 13.698 -11.842 4.265 1.00 90.81 176 HIS A O 1
ATOM 1404 N N . GLN A 1 177 ? 14.008 -9.652 4.598 1.00 91.81 177 GLN A N 1
ATOM 1405 C CA . GLN A 1 177 ? 12.867 -9.498 5.514 1.00 91.81 177 GLN A CA 1
ATOM 1406 C C . GLN A 1 177 ? 11.517 -9.824 4.860 1.00 91.81 177 GLN A C 1
ATOM 1408 O O . GLN A 1 177 ? 10.593 -10.269 5.531 1.00 91.81 177 GLN A O 1
ATOM 1413 N N . LEU A 1 178 ? 11.387 -9.596 3.553 1.00 92.50 178 LEU A N 1
ATOM 1414 C CA . LEU A 1 178 ? 10.126 -9.757 2.826 1.00 92.50 178 LEU A CA 1
ATOM 1415 C C . LEU A 1 178 ? 9.994 -11.103 2.111 1.00 92.50 178 LEU A C 1
ATOM 1417 O O . LEU A 1 178 ? 8.935 -11.381 1.538 1.00 92.50 178 LEU A O 1
ATOM 1421 N N . GLN A 1 179 ? 11.046 -11.923 2.124 1.00 87.06 179 GLN A N 1
ATOM 1422 C CA . GLN A 1 179 ? 11.097 -13.182 1.389 1.00 87.06 179 GLN A CA 1
ATOM 1423 C C . GLN A 1 179 ? 10.013 -14.163 1.860 1.00 87.06 179 GLN A C 1
ATOM 1425 O O . GLN A 1 179 ? 9.331 -14.759 1.027 1.00 87.06 179 GLN A O 1
ATOM 1430 N N . ASP A 1 180 ? 9.780 -14.245 3.171 1.00 87.62 180 ASP A N 1
ATOM 1431 C CA . ASP A 1 180 ? 8.820 -15.189 3.764 1.00 87.62 180 ASP A CA 1
ATOM 1432 C C . ASP A 1 180 ? 7.360 -14.717 3.657 1.00 87.62 180 ASP A C 1
ATOM 1434 O O . ASP A 1 180 ? 6.420 -15.497 3.802 1.00 87.62 180 ASP A O 1
ATOM 1438 N N . VAL A 1 181 ? 7.150 -13.435 3.345 1.00 90.44 181 VAL A N 1
ATOM 1439 C CA . VAL A 1 181 ? 5.820 -12.802 3.288 1.00 90.44 181 VAL A CA 1
ATOM 1440 C C . VAL A 1 181 ? 5.235 -12.829 1.864 1.00 90.44 181 VAL A C 1
ATOM 1442 O O . VAL A 1 181 ? 4.075 -12.478 1.643 1.00 90.44 181 VAL A O 1
ATOM 1445 N N . ALA A 1 182 ? 6.016 -13.287 0.878 1.00 90.38 182 ALA A N 1
ATOM 1446 C CA . ALA A 1 182 ? 5.613 -13.443 -0.524 1.00 90.38 182 ALA A CA 1
ATOM 1447 C C . ALA A 1 182 ? 5.068 -12.155 -1.186 1.00 90.38 182 ALA A C 1
ATOM 1449 O O . ALA A 1 182 ? 4.194 -12.207 -2.057 1.00 90.38 182 ALA A O 1
ATOM 1450 N N . LEU A 1 183 ? 5.586 -10.984 -0.796 1.00 92.81 183 LEU A N 1
ATOM 1451 C CA . LEU A 1 183 ? 5.251 -9.692 -1.422 1.00 92.81 183 LEU A CA 1
ATOM 1452 C C . LEU A 1 183 ? 6.134 -9.368 -2.631 1.00 92.81 183 LEU A C 1
ATOM 1454 O O . LEU A 1 183 ? 5.724 -8.644 -3.541 1.00 92.81 183 LEU A O 1
ATOM 1458 N N . ILE A 1 184 ? 7.346 -9.911 -2.642 1.00 93.44 184 ILE A N 1
ATOM 1459 C CA . ILE A 1 184 ? 8.337 -9.734 -3.700 1.00 93.44 184 ILE A CA 1
ATOM 1460 C C . ILE A 1 184 ? 8.558 -11.056 -4.432 1.00 93.44 184 ILE A C 1
ATOM 1462 O O . ILE A 1 184 ? 8.477 -12.131 -3.842 1.00 93.44 184 ILE A O 1
ATOM 1466 N N . ALA A 1 185 ? 8.797 -10.978 -5.737 1.00 88.94 185 ALA A N 1
ATOM 1467 C CA . ALA A 1 185 ? 9.207 -12.128 -6.527 1.00 88.94 185 ALA A CA 1
ATOM 1468 C C . ALA A 1 185 ? 10.669 -12.489 -6.217 1.00 88.94 185 ALA A C 1
ATOM 1470 O O . ALA A 1 185 ? 11.419 -11.683 -5.660 1.00 88.94 185 ALA A O 1
ATOM 1471 N N . HIS A 1 186 ? 11.097 -13.690 -6.616 1.00 81.69 186 HIS A N 1
ATOM 1472 C CA . HIS A 1 186 ? 12.484 -14.120 -6.446 1.00 81.69 186 HIS A CA 1
ATOM 1473 C C . HIS A 1 186 ? 13.451 -13.121 -7.096 1.00 81.69 186 HIS A C 1
ATOM 1475 O O . HIS A 1 186 ? 13.490 -12.969 -8.317 1.00 81.69 186 HIS A O 1
ATOM 1481 N N . ALA A 1 187 ? 14.250 -12.442 -6.268 1.00 70.81 187 ALA A N 1
ATOM 1482 C CA . ALA A 1 187 ? 15.157 -11.381 -6.707 1.00 70.81 187 ALA A CA 1
ATOM 1483 C C . ALA A 1 187 ? 16.218 -11.877 -7.710 1.00 70.81 187 ALA A C 1
ATOM 1485 O O . ALA A 1 187 ? 16.699 -11.118 -8.553 1.00 70.81 187 ALA A O 1
ATOM 1486 N N . VAL A 1 188 ? 16.574 -13.163 -7.636 1.00 71.06 188 VAL A N 1
ATOM 1487 C CA . VAL A 1 188 ? 17.536 -13.808 -8.531 1.00 71.06 188 VAL A CA 1
ATOM 1488 C C . VAL A 1 188 ? 16.790 -14.340 -9.755 1.00 71.06 188 VAL A C 1
ATOM 1490 O O . VAL A 1 188 ? 16.167 -15.392 -9.700 1.00 71.06 188 VAL A O 1
ATOM 1493 N N . GLY A 1 189 ? 16.841 -13.596 -10.860 1.00 76.50 189 GLY A N 1
ATOM 1494 C CA . GLY A 1 189 ? 16.317 -14.039 -12.159 1.00 76.50 189 GLY A CA 1
ATOM 1495 C C . GLY A 1 189 ? 14.967 -13.449 -12.560 1.00 76.50 189 GLY A C 1
ATOM 1496 O O . GLY A 1 189 ? 14.512 -13.708 -13.668 1.00 76.50 189 GLY A O 1
ATOM 1497 N N . SER A 1 190 ? 14.351 -12.615 -11.720 1.00 88.62 190 SER A N 1
ATOM 1498 C CA . SER A 1 190 ? 13.175 -11.848 -12.136 1.00 88.62 190 SER A CA 1
ATOM 1499 C C . SER A 1 190 ? 13.540 -10.838 -13.229 1.00 88.62 190 SER A C 1
ATOM 1501 O O . SER A 1 190 ? 14.472 -10.038 -13.085 1.00 88.62 190 SER A O 1
ATOM 1503 N N . PHE A 1 191 ? 12.782 -10.867 -14.321 1.00 92.81 191 PHE A N 1
ATOM 1504 C CA . PHE A 1 191 ? 12.899 -9.911 -15.412 1.00 92.81 191 PHE A CA 1
ATOM 1505 C C . PHE A 1 191 ? 11.531 -9.540 -15.961 1.00 92.81 191 PHE A C 1
ATOM 1507 O O . PHE A 1 191 ? 10.544 -10.266 -15.816 1.00 92.81 191 PHE A O 1
ATOM 1514 N N . ARG A 1 192 ? 11.488 -8.386 -16.615 1.00 92.75 192 ARG A N 1
ATOM 1515 C CA . ARG A 1 192 ? 10.356 -7.949 -17.409 1.00 92.75 192 ARG A CA 1
ATOM 1516 C C . ARG A 1 192 ? 10.771 -7.812 -18.858 1.00 92.75 192 ARG A C 1
ATOM 1518 O O . ARG A 1 192 ? 11.664 -7.039 -19.175 1.00 92.75 192 ARG A O 1
ATOM 1525 N N . MET A 1 193 ? 10.060 -8.511 -19.725 1.00 95.38 193 MET A N 1
ATOM 1526 C CA . MET A 1 193 ? 10.254 -8.412 -21.162 1.00 95.38 193 MET A CA 1
ATOM 1527 C C . MET A 1 193 ? 9.574 -7.151 -21.709 1.00 95.38 193 MET A C 1
ATOM 1529 O O . MET A 1 193 ? 8.351 -7.011 -21.649 1.00 95.38 193 MET A O 1
ATOM 1533 N N . LEU A 1 194 ? 10.373 -6.243 -22.259 1.00 95.56 194 LEU A N 1
ATOM 1534 C CA . LEU A 1 194 ? 9.940 -5.068 -23.006 1.00 95.56 194 LEU A CA 1
ATOM 1535 C C . LEU A 1 194 ? 9.901 -5.437 -24.490 1.00 95.56 194 LEU A C 1
ATOM 1537 O O . LEU A 1 194 ? 10.937 -5.667 -25.114 1.00 95.56 194 LEU A O 1
ATOM 1541 N N . ARG A 1 195 ? 8.690 -5.548 -25.041 1.00 96.19 195 ARG A N 1
ATOM 1542 C CA . ARG A 1 195 ? 8.459 -6.000 -26.419 1.00 96.19 195 ARG A CA 1
ATOM 1543 C C . ARG A 1 195 ? 9.003 -5.014 -27.450 1.00 96.19 195 ARG A C 1
ATOM 1545 O O . ARG A 1 195 ? 8.808 -3.803 -27.314 1.00 96.19 195 ARG A O 1
ATOM 1552 N N . LYS A 1 196 ? 9.617 -5.535 -28.510 1.00 96.00 196 LYS A N 1
ATOM 1553 C CA . LYS A 1 196 ? 10.074 -4.743 -29.654 1.00 96.00 196 LYS A CA 1
ATOM 1554 C C . LYS A 1 196 ? 8.920 -4.032 -30.359 1.00 96.00 196 LYS A C 1
ATOM 1556 O O . LYS A 1 196 ? 7.785 -4.505 -30.366 1.00 96.00 196 LYS A O 1
ATOM 1561 N N . GLY A 1 197 ? 9.228 -2.898 -30.978 1.00 93.75 197 GLY A N 1
ATOM 1562 C CA . GLY A 1 197 ? 8.297 -2.095 -31.772 1.00 93.75 197 GLY A CA 1
ATOM 1563 C C . GLY A 1 197 ? 7.232 -1.345 -30.966 1.00 93.75 197 GLY A C 1
ATOM 1564 O O . GLY A 1 197 ? 6.485 -0.569 -31.554 1.00 93.75 197 GLY A O 1
ATOM 1565 N N . GLN A 1 198 ? 7.159 -1.538 -29.646 1.00 94.25 198 GLN A N 1
ATOM 1566 C CA . GLN A 1 198 ? 6.198 -0.864 -28.774 1.00 94.25 198 GLN A CA 1
ATOM 1567 C C . GLN A 1 198 ? 6.898 0.170 -27.879 1.00 94.25 198 GLN A C 1
ATOM 1569 O O . GLN A 1 198 ? 7.970 -0.129 -27.344 1.00 94.25 198 GLN A O 1
ATOM 1574 N N . PRO A 1 199 ? 6.309 1.365 -27.688 1.00 95.56 199 PRO A N 1
ATOM 1575 C CA . PRO A 1 199 ? 6.805 2.327 -26.718 1.00 95.56 199 PRO A CA 1
ATOM 1576 C C . PRO A 1 199 ? 6.467 1.876 -25.293 1.00 95.56 199 PRO A C 1
ATOM 1578 O O . PRO A 1 199 ? 5.311 1.611 -24.957 1.00 95.56 199 PRO A O 1
ATOM 1581 N N . HIS A 1 200 ? 7.479 1.831 -24.432 1.00 97.00 200 HIS A N 1
ATOM 1582 C CA . HIS A 1 200 ? 7.354 1.502 -23.014 1.00 97.00 200 HIS A CA 1
ATOM 1583 C C . HIS A 1 200 ? 7.616 2.740 -22.171 1.00 97.00 200 HIS A C 1
ATOM 1585 O O . HIS A 1 200 ? 8.638 3.410 -22.321 1.00 97.00 200 HIS A O 1
ATOM 1591 N N . LYS A 1 201 ? 6.709 3.032 -21.240 1.00 97.00 201 LYS A N 1
ATOM 1592 C CA . LYS A 1 201 ? 6.880 4.141 -20.297 1.00 97.00 201 LYS A CA 1
ATOM 1593 C C . LYS A 1 201 ? 7.774 3.715 -19.142 1.00 97.00 201 LYS A C 1
ATOM 1595 O O . LYS A 1 201 ? 7.527 2.679 -18.524 1.00 97.00 201 LYS A O 1
ATOM 1600 N N . ILE A 1 202 ? 8.763 4.539 -18.829 1.00 97.06 202 ILE A N 1
ATOM 1601 C CA . ILE A 1 202 ? 9.572 4.447 -17.619 1.00 97.06 202 ILE A CA 1
ATOM 1602 C C . ILE A 1 202 ? 9.327 5.708 -16.802 1.00 97.06 202 ILE A C 1
ATOM 1604 O O . ILE A 1 202 ? 9.434 6.816 -17.326 1.00 97.06 202 ILE A O 1
ATOM 1608 N N . SER A 1 203 ? 8.983 5.569 -15.525 1.00 96.12 203 SER A N 1
ATOM 1609 C CA . SER A 1 203 ? 8.798 6.745 -14.678 1.00 96.12 203 SER A CA 1
ATOM 1610 C C . SER A 1 203 ? 9.115 6.506 -13.213 1.00 96.12 203 SER A C 1
ATOM 1612 O O . SER A 1 203 ? 8.802 5.455 -12.655 1.00 96.12 203 SER A O 1
ATOM 1614 N N . TYR A 1 204 ? 9.655 7.546 -12.589 1.00 96.62 204 TYR A N 1
ATOM 1615 C CA . TYR A 1 204 ? 9.872 7.667 -11.156 1.00 96.62 204 TYR A CA 1
ATOM 1616 C C . TYR A 1 204 ? 9.542 9.102 -10.733 1.00 96.62 204 TYR A C 1
ATOM 1618 O O . TYR A 1 204 ? 10.286 10.032 -11.045 1.00 96.62 204 TYR A O 1
ATOM 1626 N N . HIS A 1 205 ? 8.409 9.305 -10.058 1.00 93.50 205 HIS A N 1
ATOM 1627 C CA . HIS A 1 205 ? 7.888 10.638 -9.725 1.00 93.50 205 HIS A CA 1
ATOM 1628 C C . HIS A 1 205 ? 7.889 11.598 -10.936 1.00 93.50 205 HIS A C 1
ATOM 1630 O O . HIS A 1 205 ? 7.120 11.421 -11.885 1.00 93.50 205 HIS A O 1
ATOM 1636 N N . LYS A 1 206 ? 8.745 12.628 -10.900 1.00 93.00 206 LYS A N 1
ATOM 1637 C CA . LYS A 1 206 ? 8.881 13.644 -11.953 1.00 93.00 206 LYS A CA 1
ATOM 1638 C C . LYS A 1 206 ? 9.725 13.170 -13.135 1.00 93.00 206 LYS A C 1
ATOM 1640 O O . LYS A 1 206 ? 9.604 13.731 -14.214 1.00 93.00 206 LYS A O 1
ATOM 1645 N N . LEU A 1 207 ? 10.572 12.161 -12.943 1.00 94.44 207 LEU A N 1
ATOM 1646 C CA . LEU A 1 207 ? 11.402 11.601 -14.000 1.00 94.44 207 LEU A CA 1
ATOM 1647 C C . LEU A 1 207 ? 10.548 10.684 -14.877 1.00 94.44 207 LEU A C 1
ATOM 1649 O O . LEU A 1 207 ? 9.904 9.756 -14.383 1.00 94.44 207 LEU A O 1
ATOM 1653 N N . ARG A 1 208 ? 10.522 10.973 -16.178 1.00 96.69 208 ARG A N 1
ATOM 1654 C CA . ARG A 1 208 ? 9.716 10.266 -17.172 1.00 96.69 208 ARG A CA 1
ATOM 1655 C C . ARG A 1 208 ? 10.542 10.041 -18.431 1.00 96.69 208 ARG A C 1
ATOM 1657 O O . ARG A 1 208 ? 11.256 10.928 -18.888 1.00 96.69 208 ARG A O 1
ATOM 1664 N N . ALA A 1 209 ? 10.430 8.851 -18.995 1.00 97.31 209 ALA A N 1
ATOM 1665 C CA . ALA A 1 209 ? 11.005 8.514 -20.280 1.00 97.31 209 ALA A CA 1
ATOM 1666 C C . ALA A 1 209 ? 10.095 7.543 -21.030 1.00 97.31 209 ALA A C 1
ATOM 1668 O O . ALA A 1 209 ? 9.343 6.767 -20.438 1.00 97.31 209 ALA A O 1
ATOM 1669 N N . GLU A 1 210 ? 10.186 7.578 -22.348 1.00 97.69 210 GLU A N 1
ATOM 1670 C CA . GLU A 1 210 ? 9.607 6.588 -23.240 1.00 97.69 210 GLU A CA 1
ATOM 1671 C C . GLU A 1 210 ? 10.742 5.871 -23.965 1.00 97.69 210 GLU A C 1
ATOM 1673 O O . GLU A 1 210 ? 11.649 6.515 -24.498 1.00 97.69 210 GLU A O 1
ATOM 1678 N N . VAL A 1 211 ? 10.713 4.539 -23.953 1.00 96.69 211 VAL A N 1
ATOM 1679 C CA . VAL A 1 211 ? 11.743 3.705 -24.575 1.00 96.69 211 VAL A CA 1
ATOM 1680 C C . VAL A 1 211 ? 11.125 2.776 -25.605 1.00 96.69 211 VAL A C 1
ATOM 1682 O O . VAL A 1 211 ? 10.095 2.159 -25.352 1.00 96.69 211 VAL A O 1
ATOM 1685 N N . THR A 1 212 ? 11.741 2.675 -26.778 1.00 97.12 212 THR A N 1
ATOM 1686 C CA . THR A 1 212 ? 11.301 1.768 -27.847 1.00 97.12 212 THR A CA 1
ATOM 1687 C C . THR A 1 212 ? 12.493 0.988 -28.377 1.00 97.12 212 THR A C 1
ATOM 1689 O O . THR A 1 212 ? 13.476 1.581 -28.818 1.00 97.12 212 THR A O 1
ATOM 1692 N N . PHE A 1 213 ? 12.390 -0.339 -28.374 1.00 95.81 213 PHE A N 1
ATOM 1693 C CA . PHE A 1 213 ? 13.395 -1.234 -28.952 1.00 95.81 213 PHE A CA 1
ATOM 1694 C C . PHE A 1 213 ? 12.991 -1.594 -30.381 1.00 95.81 213 PHE A C 1
ATOM 1696 O O . PHE A 1 213 ? 11.869 -2.055 -30.591 1.00 95.81 213 PHE A O 1
ATOM 1703 N N . THR A 1 214 ? 13.861 -1.382 -31.370 1.00 93.44 214 THR A N 1
ATOM 1704 C CA . THR A 1 214 ? 13.501 -1.627 -32.782 1.00 93.44 214 THR A CA 1
ATOM 1705 C C . THR A 1 214 ? 13.794 -3.050 -33.247 1.00 93.44 214 THR A C 1
ATOM 1707 O O . THR A 1 214 ? 13.087 -3.556 -34.113 1.00 93.44 214 THR A O 1
ATOM 1710 N N . ASP A 1 215 ? 14.772 -3.723 -32.639 1.00 92.69 215 ASP A N 1
ATOM 1711 C CA . ASP A 1 215 ? 15.323 -4.957 -33.217 1.00 92.69 215 ASP A CA 1
ATOM 1712 C C . ASP A 1 215 ? 14.857 -6.228 -32.502 1.00 92.69 215 ASP A C 1
ATOM 1714 O O . ASP A 1 215 ? 14.484 -7.219 -33.135 1.00 92.69 215 ASP A O 1
ATOM 1718 N N . ARG A 1 216 ? 14.866 -6.211 -31.166 1.00 94.38 216 ARG A N 1
ATOM 1719 C CA . ARG A 1 216 ? 14.565 -7.371 -30.321 1.00 94.38 216 ARG A CA 1
ATOM 1720 C C . ARG A 1 216 ? 13.867 -6.965 -29.034 1.00 94.38 216 ARG A C 1
ATOM 1722 O O . ARG A 1 216 ? 13.962 -5.815 -28.609 1.00 94.38 216 ARG A O 1
ATOM 1729 N N . ASP A 1 217 ? 13.191 -7.935 -28.431 1.00 95.81 217 ASP A N 1
ATOM 1730 C CA . ASP A 1 217 ? 12.669 -7.799 -27.076 1.00 95.81 217 ASP A CA 1
ATOM 1731 C C . ASP A 1 217 ? 13.841 -7.600 -26.099 1.00 95.81 217 ASP A C 1
ATOM 1733 O O . ASP A 1 217 ? 14.951 -8.098 -26.325 1.00 95.81 217 ASP A O 1
ATOM 1737 N N . TYR A 1 218 ? 13.604 -6.843 -25.030 1.00 94.88 218 TYR A N 1
ATOM 1738 C CA . TYR A 1 218 ? 14.608 -6.550 -24.013 1.00 94.88 218 TYR A CA 1
ATOM 1739 C C . TYR A 1 218 ? 14.158 -7.030 -22.638 1.00 94.88 218 TYR A C 1
ATOM 1741 O O . TYR A 1 218 ? 13.117 -6.608 -22.137 1.00 94.88 218 TYR A O 1
ATOM 1749 N N . ASP A 1 219 ? 14.978 -7.857 -21.997 1.00 94.69 219 ASP A N 1
ATOM 1750 C CA . ASP A 1 219 ? 14.724 -8.333 -20.642 1.00 94.69 219 ASP A CA 1
ATOM 1751 C C . ASP A 1 219 ? 15.289 -7.344 -19.618 1.00 94.69 219 ASP A C 1
ATOM 1753 O O . ASP A 1 219 ? 16.487 -7.305 -19.332 1.00 94.69 219 ASP A O 1
ATOM 1757 N N . ALA A 1 220 ? 14.406 -6.531 -19.044 1.00 93.50 220 ALA A N 1
ATOM 1758 C CA . ALA A 1 220 ? 14.723 -5.648 -17.936 1.00 93.50 220 ALA A CA 1
ATOM 1759 C C . ALA A 1 220 ? 14.774 -6.453 -16.631 1.00 93.50 220 ALA A C 1
ATOM 1761 O O . ALA A 1 220 ? 13.745 -6.764 -16.027 1.00 93.50 220 ALA A O 1
ATOM 1762 N N . TYR A 1 221 ? 15.980 -6.798 -16.189 1.00 92.88 221 TYR A N 1
ATOM 1763 C CA . TYR A 1 221 ? 16.198 -7.502 -14.926 1.00 92.88 221 TYR A CA 1
ATOM 1764 C C . TYR A 1 221 ? 16.003 -6.577 -13.724 1.00 92.88 221 TYR A C 1
ATOM 1766 O O . TYR A 1 221 ? 16.416 -5.415 -13.739 1.00 92.88 221 TYR A O 1
ATOM 1774 N N . GLY A 1 222 ? 15.424 -7.102 -12.647 1.00 92.44 222 GLY A N 1
ATOM 1775 C CA . GLY A 1 222 ? 15.206 -6.324 -11.432 1.00 92.44 222 GLY A CA 1
ATOM 1776 C C . GLY A 1 222 ? 14.374 -7.047 -10.385 1.00 92.44 222 GLY A C 1
ATOM 1777 O O . GLY A 1 222 ? 13.928 -8.175 -10.587 1.00 92.44 222 GLY A O 1
ATOM 1778 N N . LEU A 1 223 ? 14.158 -6.375 -9.258 1.00 93.31 223 LEU A N 1
ATOM 1779 C CA . LEU A 1 223 ? 13.224 -6.843 -8.245 1.00 93.31 223 LEU A CA 1
ATOM 1780 C C . LEU A 1 223 ? 11.795 -6.557 -8.710 1.00 93.31 223 LEU A C 1
ATOM 1782 O O . LEU A 1 223 ? 11.436 -5.403 -8.955 1.00 93.31 223 LEU A O 1
ATOM 1786 N N . LEU A 1 224 ? 10.989 -7.611 -8.818 1.00 94.56 224 LEU A N 1
ATOM 1787 C CA . LEU A 1 224 ? 9.566 -7.530 -9.129 1.00 94.56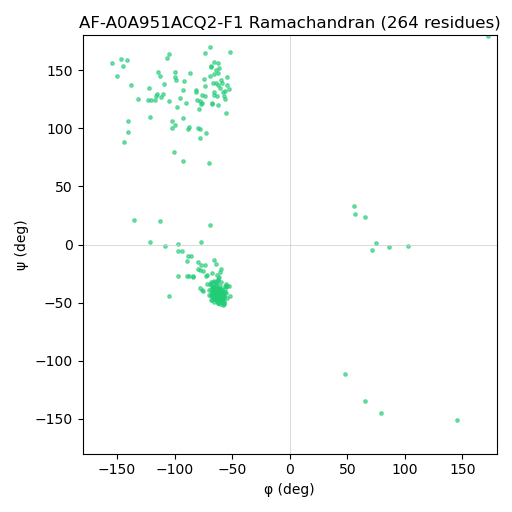 224 LEU A CA 1
ATOM 1788 C C . LEU A 1 224 ? 8.732 -7.819 -7.882 1.00 94.56 224 LEU A C 1
ATOM 1790 O O . LEU A 1 224 ? 9.190 -8.455 -6.934 1.00 94.56 224 LEU A O 1
ATOM 1794 N N . TYR A 1 225 ? 7.479 -7.388 -7.918 1.00 94.88 225 TYR A N 1
ATOM 1795 C CA . TYR A 1 225 ? 6.490 -7.670 -6.886 1.00 94.88 225 TYR A CA 1
ATOM 1796 C C . TYR A 1 225 ? 5.581 -8.821 -7.309 1.00 94.88 225 TYR A C 1
ATOM 1798 O O . TYR A 1 225 ? 5.297 -8.994 -8.497 1.00 94.88 225 TYR A O 1
ATOM 1806 N N . THR A 1 226 ? 5.102 -9.601 -6.340 1.00 94.44 226 THR A N 1
ATOM 1807 C CA . THR A 1 226 ? 4.076 -10.620 -6.602 1.00 94.44 226 THR A CA 1
ATOM 1808 C C . THR A 1 226 ? 2.736 -9.961 -6.931 1.00 94.44 226 THR A C 1
ATOM 1810 O O . THR A 1 226 ? 2.556 -8.756 -6.746 1.00 94.44 226 THR A O 1
ATOM 1813 N N . SER A 1 227 ? 1.751 -10.740 -7.385 1.00 92.44 227 SER A N 1
ATOM 1814 C CA . SER A 1 227 ? 0.387 -10.230 -7.592 1.00 92.44 227 SER A CA 1
ATOM 1815 C C . SER A 1 227 ? -0.201 -9.613 -6.318 1.00 92.44 227 SER A C 1
ATOM 1817 O O . SER A 1 227 ? -0.847 -8.569 -6.379 1.00 92.44 227 SER A O 1
ATOM 1819 N N . VAL A 1 228 ? 0.081 -10.213 -5.157 1.00 93.00 228 VAL A N 1
ATOM 1820 C CA . VAL A 1 228 ? -0.321 -9.691 -3.846 1.00 93.00 228 VAL A CA 1
ATOM 1821 C C . VAL A 1 228 ? 0.432 -8.405 -3.516 1.00 93.00 228 VAL A C 1
ATOM 1823 O O . VAL A 1 228 ? -0.209 -7.416 -3.168 1.00 93.00 228 VAL A O 1
ATOM 1826 N N . GLY A 1 229 ? 1.759 -8.374 -3.694 1.00 95.31 229 GLY A N 1
ATOM 1827 C CA . GLY A 1 229 ? 2.557 -7.163 -3.482 1.00 95.31 229 GLY A CA 1
ATOM 1828 C C . GLY A 1 229 ? 2.080 -5.991 -4.344 1.00 95.31 229 GLY A C 1
ATOM 1829 O O . GLY A 1 229 ? 1.856 -4.899 -3.832 1.00 95.31 229 GLY A O 1
ATOM 1830 N N . LEU A 1 230 ? 1.816 -6.231 -5.632 1.00 94.44 230 LEU A N 1
ATOM 1831 C CA . LEU A 1 230 ? 1.263 -5.225 -6.546 1.00 94.44 230 LEU A CA 1
ATOM 1832 C C . LEU A 1 230 ? -0.165 -4.801 -6.191 1.00 94.44 230 LEU A C 1
ATOM 1834 O O . LEU A 1 230 ? -0.548 -3.661 -6.444 1.00 94.44 230 LEU A O 1
ATOM 1838 N N . SER A 1 231 ? -0.977 -5.705 -5.639 1.00 93.50 231 SER A N 1
ATOM 1839 C CA . SER A 1 231 ? -2.317 -5.356 -5.164 1.00 93.50 231 SER A CA 1
ATOM 1840 C C . SER A 1 231 ? -2.235 -4.422 -3.960 1.00 93.50 231 SER A C 1
ATOM 1842 O O . SER A 1 231 ? -2.965 -3.439 -3.905 1.00 93.50 231 SER A O 1
ATOM 1844 N N . ILE A 1 232 ? -1.337 -4.713 -3.018 1.00 95.12 232 ILE A N 1
ATOM 1845 C CA . ILE A 1 232 ? -1.131 -3.927 -1.797 1.00 95.12 232 ILE A CA 1
ATOM 1846 C C . ILE A 1 232 ? -0.500 -2.570 -2.120 1.00 95.12 232 ILE A C 1
ATOM 1848 O O . ILE A 1 232 ? -0.906 -1.554 -1.560 1.00 95.12 232 ILE A O 1
ATOM 1852 N N . SER A 1 233 ? 0.449 -2.523 -3.061 1.00 94.94 233 SER A N 1
ATOM 1853 C CA . SER A 1 233 ? 1.163 -1.290 -3.409 1.00 94.94 233 SER A CA 1
ATOM 1854 C C . SER A 1 233 ? 0.247 -0.176 -3.914 1.00 94.94 233 SER A C 1
ATOM 1856 O O . SER A 1 233 ? 0.630 0.984 -3.859 1.00 94.94 233 SER A O 1
ATOM 1858 N N . ARG A 1 234 ? -0.960 -0.501 -4.398 1.00 92.88 234 ARG A N 1
ATOM 1859 C CA . ARG A 1 234 ? -1.962 0.481 -4.853 1.00 92.88 234 ARG A CA 1
ATOM 1860 C C . ARG A 1 234 ? -2.527 1.338 -3.723 1.00 92.88 234 ARG A C 1
ATOM 1862 O O . ARG A 1 234 ? -3.012 2.433 -3.985 1.00 92.88 234 ARG A O 1
ATOM 1869 N N . PHE A 1 235 ? -2.489 0.840 -2.489 1.00 94.56 235 PHE A N 1
ATOM 1870 C CA . PHE A 1 235 ? -2.975 1.570 -1.316 1.00 94.56 235 PHE A CA 1
ATOM 1871 C C . PHE A 1 235 ? -1.880 2.421 -0.676 1.00 94.56 235 PHE A C 1
ATOM 1873 O O . PHE A 1 235 ? -2.179 3.298 0.126 1.00 94.56 235 PHE A O 1
ATOM 1880 N N . TYR A 1 236 ? -0.621 2.191 -1.044 1.00 94.50 236 TYR A N 1
ATOM 1881 C CA . TYR A 1 236 ? 0.501 2.992 -0.590 1.00 94.50 236 TYR A CA 1
ATOM 1882 C C . TYR A 1 236 ? 0.779 4.129 -1.574 1.00 94.50 236 TYR A C 1
ATOM 1884 O O . TYR A 1 236 ? 0.707 3.943 -2.787 1.00 94.50 236 TYR A O 1
ATOM 1892 N N . GLN A 1 237 ? 1.114 5.305 -1.052 1.00 90.88 237 GLN A N 1
ATOM 1893 C CA . GLN A 1 237 ? 1.562 6.437 -1.853 1.00 90.88 237 GLN A CA 1
ATOM 1894 C C . GLN A 1 237 ? 3.085 6.544 -1.730 1.00 90.88 237 GLN A C 1
ATOM 1896 O O . GLN A 1 237 ? 3.556 6.962 -0.672 1.00 90.88 237 GLN A O 1
ATOM 1901 N N . PRO A 1 238 ? 3.851 6.168 -2.775 1.00 91.12 238 PRO A N 1
ATOM 1902 C CA . PRO A 1 238 ? 5.303 6.232 -2.726 1.00 91.12 238 PRO A CA 1
ATOM 1903 C C . PRO A 1 238 ? 5.801 7.646 -2.448 1.00 91.12 238 PRO A C 1
ATOM 1905 O O . PRO A 1 238 ? 5.282 8.626 -2.994 1.00 91.12 238 PRO A O 1
ATOM 1908 N N . THR A 1 239 ? 6.826 7.729 -1.612 1.00 93.81 239 THR A N 1
ATOM 1909 C CA . THR A 1 239 ? 7.545 8.955 -1.285 1.00 93.81 239 THR A CA 1
ATOM 1910 C C . THR A 1 239 ? 8.816 9.033 -2.119 1.00 93.81 239 THR A C 1
ATOM 1912 O O . THR A 1 239 ? 9.496 8.031 -2.342 1.00 93.81 239 THR A O 1
ATOM 1915 N N . GLU A 1 240 ? 9.157 10.238 -2.580 1.00 93.88 240 GLU A N 1
ATOM 1916 C CA . GLU A 1 240 ? 10.367 10.427 -3.376 1.00 93.88 240 GLU A CA 1
ATOM 1917 C C . GLU A 1 240 ? 11.611 10.083 -2.547 1.00 93.88 240 GLU A C 1
ATOM 1919 O O . GLU A 1 240 ? 11.826 10.598 -1.450 1.00 93.88 240 GLU A O 1
ATOM 1924 N N . ASN A 1 241 ? 12.447 9.213 -3.104 1.00 93.75 241 ASN A N 1
ATOM 1925 C CA . ASN A 1 241 ? 13.670 8.723 -2.502 1.00 93.75 241 ASN A CA 1
ATOM 1926 C C . ASN A 1 241 ? 14.860 9.010 -3.438 1.00 93.75 241 ASN A C 1
ATOM 1928 O O . ASN A 1 241 ? 14.862 8.564 -4.591 1.00 93.75 241 ASN A O 1
ATOM 1932 N N . PRO A 1 242 ? 15.915 9.703 -2.964 1.00 92.81 242 PRO A N 1
ATOM 1933 C CA . PRO A 1 242 ? 17.088 10.007 -3.785 1.00 92.81 242 PRO A CA 1
ATOM 1934 C C . PRO A 1 242 ? 17.745 8.767 -4.404 1.00 92.81 242 PRO A C 1
ATOM 1936 O O . PRO A 1 242 ? 18.217 8.818 -5.541 1.00 92.81 242 PRO A O 1
ATOM 1939 N N . LEU A 1 243 ? 17.750 7.642 -3.680 1.00 92.94 243 LEU A N 1
ATOM 1940 C CA . LEU A 1 243 ? 18.283 6.382 -4.185 1.00 92.94 243 LEU A CA 1
ATOM 1941 C C . LEU A 1 243 ? 17.393 5.798 -5.289 1.00 92.94 243 LEU A C 1
ATOM 1943 O O . LEU A 1 243 ? 17.919 5.373 -6.313 1.00 92.94 243 LEU A O 1
ATOM 1947 N N . GLY A 1 244 ? 16.068 5.825 -5.117 1.00 94.38 244 GLY A N 1
ATOM 1948 C CA . GLY A 1 244 ? 15.115 5.381 -6.142 1.00 94.38 244 GLY A CA 1
ATOM 1949 C C . GLY A 1 244 ? 15.254 6.187 -7.433 1.00 94.38 244 GLY A C 1
ATOM 1950 O O . GLY A 1 244 ? 15.366 5.618 -8.519 1.00 94.38 244 GLY A O 1
ATOM 1951 N N . ARG A 1 245 ? 15.381 7.517 -7.309 1.00 95.00 245 ARG A N 1
ATOM 1952 C CA . ARG A 1 245 ? 15.638 8.414 -8.445 1.00 95.00 245 ARG A CA 1
ATOM 1953 C C . ARG A 1 245 ? 16.928 8.054 -9.174 1.00 95.00 245 ARG A C 1
ATOM 1955 O O . ARG A 1 245 ? 16.919 7.966 -10.399 1.00 95.00 245 ARG A O 1
ATOM 1962 N N . ARG A 1 246 ? 18.016 7.829 -8.429 1.00 94.00 246 ARG A N 1
ATOM 1963 C CA . ARG A 1 246 ? 19.313 7.438 -8.995 1.00 94.00 246 ARG A CA 1
ATOM 1964 C C . ARG A 1 246 ? 19.232 6.092 -9.718 1.00 94.00 246 ARG A C 1
ATOM 1966 O O . ARG A 1 246 ? 19.696 6.004 -10.845 1.00 94.00 246 ARG A O 1
ATOM 1973 N N . ILE A 1 247 ? 18.610 5.080 -9.108 1.00 94.25 247 ILE A N 1
ATOM 1974 C CA . ILE A 1 247 ? 18.417 3.754 -9.722 1.00 94.25 247 ILE A CA 1
ATOM 1975 C C . ILE A 1 247 ? 17.637 3.877 -11.040 1.00 94.25 247 ILE A C 1
ATOM 1977 O O . ILE A 1 247 ? 18.029 3.284 -12.044 1.00 94.25 247 ILE A O 1
ATOM 1981 N N . CYS A 1 248 ? 16.559 4.670 -11.061 1.00 95.31 248 CYS A N 1
ATOM 1982 C CA . CYS A 1 248 ? 15.769 4.896 -12.273 1.00 95.31 248 CYS A CA 1
ATOM 1983 C C . CYS A 1 248 ? 16.581 5.582 -13.378 1.00 95.31 248 CYS A C 1
ATOM 1985 O O . CYS A 1 248 ? 16.563 5.148 -14.529 1.00 95.31 248 CYS A O 1
ATOM 1987 N N . ASP A 1 249 ? 17.296 6.653 -13.031 1.00 95.12 249 ASP A N 1
ATOM 1988 C CA . ASP A 1 249 ? 18.076 7.438 -13.987 1.00 95.12 249 ASP A CA 1
ATOM 1989 C C . ASP A 1 249 ? 19.260 6.639 -14.551 1.00 95.12 249 ASP A C 1
ATOM 1991 O O . ASP A 1 249 ? 19.472 6.628 -15.763 1.00 95.12 249 ASP A O 1
ATOM 1995 N N . GLU A 1 250 ? 19.969 5.881 -13.706 1.00 94.38 250 GLU A N 1
ATOM 1996 C CA . GLU A 1 250 ? 21.015 4.941 -14.129 1.00 94.38 250 GLU A CA 1
ATOM 1997 C C . GLU A 1 250 ? 20.463 3.863 -15.063 1.00 94.38 250 GLU A C 1
ATOM 1999 O O . GLU A 1 250 ? 21.106 3.512 -16.056 1.00 94.38 250 GLU A O 1
ATOM 2004 N N . PHE A 1 251 ? 19.267 3.342 -14.773 1.00 95.25 251 PHE A N 1
ATOM 2005 C CA . PHE A 1 251 ? 18.610 2.377 -15.643 1.00 95.25 251 PHE A CA 1
ATOM 2006 C C . PHE A 1 251 ? 18.296 2.991 -17.011 1.00 95.25 251 PHE A C 1
ATOM 2008 O O . PHE A 1 251 ? 18.688 2.414 -18.022 1.00 95.25 251 PHE A O 1
ATOM 2015 N N . ILE A 1 252 ? 17.694 4.182 -17.072 1.00 95.62 252 ILE A N 1
ATOM 2016 C CA . ILE A 1 252 ? 17.432 4.884 -18.343 1.00 95.62 252 ILE A CA 1
ATOM 2017 C C . ILE A 1 252 ? 18.734 5.150 -19.105 1.00 95.62 252 ILE A C 1
ATOM 2019 O O . ILE A 1 252 ? 18.820 4.837 -20.291 1.00 95.62 252 ILE A O 1
ATOM 2023 N N . ALA A 1 253 ? 19.773 5.641 -18.427 1.00 94.88 253 ALA A N 1
ATOM 2024 C CA . ALA A 1 253 ? 21.084 5.871 -19.029 1.00 94.88 253 ALA A CA 1
ATOM 2025 C C . ALA A 1 253 ? 21.735 4.573 -19.539 1.00 94.88 253 ALA A C 1
ATOM 2027 O O . ALA A 1 253 ? 22.496 4.586 -20.506 1.00 94.88 253 ALA A O 1
ATOM 2028 N N . SER A 1 254 ? 21.447 3.427 -18.913 1.00 94.88 254 SER A N 1
ATOM 2029 C CA . SER A 1 254 ? 21.895 2.125 -19.416 1.00 94.88 254 SER A CA 1
ATOM 2030 C C . SER A 1 254 ? 21.174 1.728 -20.707 1.00 94.88 254 SER A C 1
ATOM 2032 O O . SER A 1 254 ? 21.803 1.151 -21.592 1.00 94.88 254 SER A O 1
ATOM 2034 N N . LEU A 1 255 ? 19.894 2.094 -20.855 1.00 94.69 255 LEU A N 1
ATOM 2035 C CA . LEU A 1 255 ? 19.109 1.840 -22.064 1.00 94.69 255 LEU A CA 1
ATOM 2036 C C . LEU A 1 255 ? 19.549 2.721 -23.237 1.00 94.69 255 LEU A C 1
ATOM 2038 O O . LEU A 1 255 ? 19.545 2.249 -24.369 1.00 94.69 255 LEU A O 1
ATOM 2042 N N . GLU A 1 256 ? 19.977 3.959 -22.974 1.00 94.69 256 GLU A N 1
ATOM 2043 C CA . GLU A 1 256 ? 20.540 4.878 -23.983 1.00 94.69 256 GLU A CA 1
ATOM 2044 C C . GLU A 1 256 ? 21.815 4.314 -24.643 1.00 94.69 256 GLU A C 1
ATOM 2046 O O . GLU A 1 256 ? 22.144 4.672 -25.771 1.00 94.69 256 GLU A O 1
ATOM 2051 N N . LYS A 1 257 ? 22.523 3.403 -23.962 1.00 94.56 257 LYS A N 1
ATOM 2052 C CA . LYS A 1 257 ? 23.737 2.742 -24.471 1.00 94.56 257 LYS A CA 1
ATOM 2053 C C . LYS A 1 257 ? 23.445 1.499 -25.311 1.00 94.56 257 LYS A C 1
ATOM 2055 O O . LYS A 1 257 ? 24.370 0.935 -25.896 1.00 94.56 257 LYS A O 1
ATOM 2060 N N . ILE A 1 258 ? 22.198 1.028 -25.341 1.00 93.75 258 ILE A N 1
ATOM 2061 C CA . ILE A 1 258 ? 21.822 -0.176 -26.083 1.00 93.75 258 ILE A CA 1
ATOM 2062 C C . ILE A 1 258 ? 21.643 0.197 -27.560 1.00 93.75 258 ILE A C 1
ATOM 2064 O O . ILE A 1 258 ? 20.816 1.059 -27.867 1.00 93.75 258 ILE A O 1
ATOM 2068 N N . PRO A 1 259 ? 22.355 -0.464 -28.493 1.00 91.00 259 PRO A N 1
ATOM 2069 C CA . PRO A 1 259 ? 22.116 -0.278 -29.918 1.00 91.00 259 PRO A CA 1
ATOM 2070 C C . PRO A 1 259 ? 20.645 -0.533 -30.243 1.00 91.00 259 PRO A C 1
ATOM 2072 O O . PRO A 1 259 ? 20.058 -1.493 -29.742 1.00 91.00 259 PRO A O 1
ATOM 2075 N N . ASN A 1 260 ? 20.052 0.309 -31.090 1.00 91.81 260 ASN A N 1
ATOM 2076 C CA . ASN A 1 260 ? 18.676 0.128 -31.565 1.00 91.81 260 ASN A CA 1
ATOM 2077 C C . ASN A 1 260 ? 17.603 0.245 -30.455 1.00 91.81 260 ASN A C 1
ATOM 2079 O O . ASN A 1 260 ? 16.475 -0.240 -30.584 1.00 91.81 260 ASN A O 1
ATOM 2083 N N . CYS A 1 261 ? 17.946 0.948 -29.370 1.00 95.19 261 CYS A N 1
ATOM 2084 C CA . CYS A 1 261 ? 17.022 1.468 -28.368 1.00 95.19 261 CYS A CA 1
ATOM 2085 C C . CYS A 1 261 ? 16.859 2.983 -28.559 1.00 95.19 261 CYS A C 1
ATOM 2087 O O . CYS A 1 261 ? 17.831 3.735 -28.532 1.00 95.19 261 CYS A O 1
ATOM 2089 N N . LYS A 1 262 ? 15.623 3.450 -28.752 1.00 95.88 262 LYS A N 1
ATOM 2090 C CA . LYS A 1 262 ? 15.291 4.879 -28.786 1.00 95.88 262 LYS A CA 1
ATOM 2091 C C . LYS A 1 262 ? 14.760 5.289 -27.423 1.00 95.88 262 LYS A C 1
ATOM 2093 O O . LYS A 1 262 ? 13.721 4.783 -27.007 1.00 95.88 262 LYS A O 1
ATOM 2098 N N . VAL A 1 263 ? 15.446 6.217 -26.762 1.00 96.38 263 VAL A N 1
ATOM 2099 C CA . VAL A 1 263 ? 15.042 6.775 -25.465 1.00 96.38 263 VAL A CA 1
ATOM 2100 C C . VAL A 1 263 ? 14.645 8.235 -25.650 1.00 96.38 263 VAL A C 1
ATOM 2102 O O . VAL A 1 263 ? 15.412 9.031 -26.188 1.00 96.38 263 VAL A O 1
ATOM 2105 N N . LYS A 1 264 ? 13.448 8.597 -25.190 1.00 95.69 264 LYS A N 1
ATOM 2106 C CA . LYS A 1 264 ? 12.940 9.971 -25.167 1.00 95.69 264 LYS A CA 1
ATOM 2107 C C . LYS A 1 264 ? 12.615 10.357 -23.728 1.00 95.69 264 LYS A C 1
ATOM 2109 O O . LYS A 1 264 ? 11.649 9.850 -23.166 1.00 95.69 264 LYS A O 1
ATOM 2114 N N . ARG A 1 265 ? 13.404 11.254 -23.132 1.00 94.38 265 ARG A N 1
ATOM 2115 C CA . ARG A 1 265 ? 13.096 11.854 -21.821 1.00 94.38 265 ARG A CA 1
ATOM 2116 C C . ARG A 1 265 ? 11.953 12.868 -21.988 1.00 94.38 265 ARG A C 1
ATOM 2118 O O . ARG A 1 265 ? 11.937 13.594 -22.983 1.00 94.38 265 ARG A O 1
ATOM 2125 N N . LEU A 1 266 ? 10.983 12.851 -21.071 1.00 90.38 266 LEU A N 1
ATOM 2126 C CA . LEU A 1 266 ? 9.755 13.661 -21.107 1.00 90.38 266 LEU A CA 1
ATOM 2127 C C . LEU A 1 266 ? 9.753 14.730 -20.016 1.00 90.38 266 LEU A C 1
ATOM 2129 O O . LEU A 1 266 ? 10.258 14.432 -18.910 1.00 90.38 266 LEU A O 1
#